Protein AF-A0A226EBG4-F1 (afdb_monomer)

Organism: Folsomia candida (NCBI:txid158441)

Radius of gyration: 35.12 Å; Cα contacts (8 Å, |Δi|>4): 303; chains: 1; bounding box: 75×50×114 Å

Secondary structure (DSSP, 8-state):
--EEEE--EESB-BSS-TTS-S-THHHHTTS-HHHHHHHHHHHHHHHHHHHHHHHTTT--S-HHHHHHHHHTT--------HHHHHHHHHHHHHHHHHHHHHHHHHHHHHHHHHHSPPPPPB--SHHHHHHTT-EEEEEPPEEEETTTTEEEE--S--S--SHHHHHHHHHHTS---HHHHHHHHHHHHTEEEE-GGG---HHHHHTT-SSEEE--BTTHHHHHHHHHHHH-TTSB-EE-SS-EEEEE------S---THHHHHHHHHHHTTHHHHHHHHHHHHHHHHHHHHHHHHHTTS---------IIIIIHHHHHHHHHHHHHHHHHHHHHHHHHHHHHHHHTTS----

Sequence (353 aa):
MAAESHRFLTCDGLLNQAGSGPSFYLLISTFQFGSWFALVIMILLTAAVLKIIFNLTRLYRNPILILIAFLVEQGIEVTPQKRKMYASIFLLAPWLLMSIVISNAYKGQNVTDLISPPKPITVSQFEEILAQNYTLYVAMQKYYDDRSRKFVEWAGTSRVLSRLHISIEDYKSENLSKDELKFLEKLESRIFVIRDRHNLTLINAISSCNKSAIVPFGNAIDEYESQLKFLRPNSHVVKSREEFYKKERGWLVGYAIDPQLETRFSALFQAGMINLWRKYIQFLRMIKFNSVNRASVNGRDDEKVKPLQIGGNFSVVFYLLSILIVFCTAVFCFERILGRFGRKNEVILFPME

Foldseek 3Di:
DDWKFKWKKALLFFPDDPPDDDDPCLLVVLDDPVVVVVVVVVLVVLQVVVCVLCVVPPDPDRSSVVLVCLLVVHDDDDDDDPVSVVVVCVSVVVSSVVSVVVSVSSVVSSCCCQQPNPDGDGHADPVSLLVVLAQEEFEFDWDQDPVVRDTDGDPDPDPCGGPVSVLLVVVVVPPDDPVVVVSSVSVSVRYDYDDVVVVDDLLRQNLVSDSYMYTDMGPVVVLSLVLSCQSCVPTRIDMHPDGHRIDDDDDDDDDDDPPCPVVVVVVCVVVCVVVVVVVVVSVVVVVVSCVVCVVVRVPDDDDDSPPDDCPPDVVVVVVVVVVVVVVVVVVVVVVVVVVVVVVVVVVVPDDDD

Solvent-accessible surface area (backbone atoms only — not comparable to full-atom values): 20937 Å² total; per-residue (Å²): 129,72,71,33,26,35,34,41,40,25,40,46,29,56,78,67,76,94,78,66,73,83,51,74,60,60,81,58,60,74,49,56,70,68,55,56,53,51,50,53,51,50,48,53,52,52,26,51,51,50,44,60,69,38,67,82,52,90,64,94,68,64,52,57,59,56,56,51,29,40,47,70,74,44,89,75,94,75,88,74,60,78,86,57,42,62,69,49,45,73,54,50,52,59,48,46,54,50,21,53,52,51,44,51,50,53,52,52,46,42,49,41,55,71,77,58,54,76,80,75,62,59,51,37,46,70,66,55,39,63,72,73,61,39,38,35,38,30,62,48,51,60,46,78,37,81,89,79,72,41,73,41,70,71,90,66,92,59,89,67,49,26,66,65,45,50,51,50,54,58,54,67,73,44,100,69,55,74,66,57,52,54,49,50,55,56,53,58,76,31,56,43,72,45,44,80,92,68,81,59,50,76,68,64,70,33,67,75,38,67,56,25,28,36,51,39,64,38,78,54,45,62,54,51,53,53,52,47,43,70,78,35,70,91,46,58,70,33,62,38,76,50,68,47,75,73,43,75,72,80,84,89,83,80,81,85,79,64,80,59,54,62,57,53,52,49,48,42,54,74,70,41,50,61,59,52,52,52,52,50,53,52,50,54,51,49,51,55,52,46,69,72,45,45,79,80,51,77,83,60,83,80,83,62,82,78,70,89,52,65,81,57,66,56,46,52,56,56,50,51,53,50,52,50,50,52,49,52,53,50,52,52,51,50,51,53,53,52,53,54,56,57,57,60,64,64,71,72,78,74,76,94,130

Nearest PDB structures (foldseek):
  7qhh-assembly1_D  TM=5.390E-01  e=2.161E-08  Rattus norvegicus
  7ocd-assembly1_B  TM=5.704E-01  e=1.309E-07  Rattus norvegicus
  8ssa-assembly1_B  TM=5.541E-01  e=3.816E-07  Rattus norvegicus
  8ss3-assembly1_C  TM=4.154E-01  e=2.880E-07  Rattus norvegicus
  7ryy-assembly1_A  TM=3.891E-01  e=1.170E-07  Rattus norvegicus

pLDDT: mean 78.35, std 13.95, range [34.72, 93.81]

Mean predicted aligned error: 14.52 Å

Structure (mmCIF, N/CA/C/O backbone):
data_AF-A0A226EBG4-F1
#
_entry.id   AF-A0A226EBG4-F1
#
loop_
_atom_site.group_PDB
_atom_site.id
_atom_site.type_symbol
_atom_site.label_atom_id
_atom_site.label_alt_id
_atom_site.label_comp_id
_atom_site.label_asym_id
_atom_site.label_entity_id
_atom_site.label_seq_id
_atom_site.pdbx_PDB_ins_code
_atom_site.Cartn_x
_atom_site.Cartn_y
_atom_site.Cartn_z
_atom_site.occupancy
_atom_site.B_iso_or_equiv
_atom_site.auth_seq_id
_atom_site.auth_comp_id
_atom_site.auth_asym_id
_atom_site.auth_atom_id
_atom_site.pdbx_PDB_model_num
ATOM 1 N N . MET A 1 1 ? 14.312 18.510 -17.783 1.00 51.28 1 MET A N 1
ATOM 2 C CA . MET A 1 1 ? 14.154 17.068 -18.090 1.00 51.28 1 MET A CA 1
ATOM 3 C C . MET A 1 1 ? 13.327 16.428 -16.981 1.00 51.28 1 MET A C 1
ATOM 5 O O . MET A 1 1 ? 13.316 16.963 -15.882 1.00 51.28 1 MET A O 1
ATOM 9 N N . ALA A 1 2 ? 12.561 15.369 -17.256 1.00 60.12 2 ALA A N 1
ATOM 10 C CA . ALA A 1 2 ? 11.798 14.682 -16.210 1.00 60.12 2 ALA A CA 1
ATOM 11 C C . ALA A 1 2 ? 12.642 13.520 -15.681 1.00 60.12 2 ALA A C 1
ATOM 13 O O . ALA A 1 2 ? 12.968 12.611 -16.444 1.00 60.12 2 ALA A O 1
ATOM 14 N N . ALA A 1 3 ? 13.010 13.574 -14.406 1.00 70.56 3 ALA A N 1
ATOM 15 C CA . ALA A 1 3 ? 13.662 12.460 -13.740 1.00 70.56 3 ALA A CA 1
ATOM 16 C C . ALA A 1 3 ? 12.663 11.306 -13.579 1.00 70.56 3 ALA A C 1
ATOM 18 O O . ALA A 1 3 ? 11.519 11.524 -13.177 1.00 70.56 3 ALA A O 1
ATOM 19 N N . GLU A 1 4 ? 13.088 10.094 -13.923 1.00 83.06 4 GLU A N 1
ATOM 20 C CA . GLU A 1 4 ? 12.286 8.883 -13.770 1.00 83.06 4 GLU A CA 1
ATOM 21 C C . GLU A 1 4 ? 12.924 7.974 -12.723 1.00 83.06 4 GLU A C 1
ATOM 23 O O . GLU A 1 4 ? 14.145 7.916 -12.587 1.00 83.06 4 GLU A O 1
ATOM 28 N N . SER A 1 5 ? 12.084 7.268 -11.981 1.00 89.56 5 SER A N 1
ATOM 29 C CA . SER A 1 5 ? 12.483 6.366 -10.905 1.00 89.56 5 SER A CA 1
ATOM 30 C C . SER A 1 5 ? 11.649 5.091 -10.952 1.00 89.56 5 SER A C 1
ATOM 32 O O . SER A 1 5 ? 10.607 5.021 -11.617 1.00 89.56 5 SER A O 1
ATOM 34 N N . HIS A 1 6 ? 12.121 4.061 -10.259 1.00 91.25 6 HIS A N 1
ATOM 35 C CA . HIS A 1 6 ? 11.325 2.881 -9.958 1.00 91.25 6 HIS A CA 1
ATOM 36 C C . HIS A 1 6 ? 10.444 3.161 -8.751 1.00 91.25 6 HIS A C 1
ATOM 38 O O . HIS A 1 6 ? 10.886 3.653 -7.715 1.00 91.25 6 HIS A O 1
ATOM 44 N N . ARG A 1 7 ? 9.173 2.818 -8.885 1.00 93.25 7 ARG A N 1
ATOM 45 C CA . ARG A 1 7 ? 8.191 2.885 -7.806 1.00 93.25 7 ARG A CA 1
ATOM 46 C C . ARG A 1 7 ? 7.411 1.587 -7.826 1.00 93.25 7 ARG A C 1
ATOM 48 O O . ARG A 1 7 ? 7.277 0.982 -8.889 1.00 93.25 7 ARG A O 1
ATOM 55 N N . PHE A 1 8 ? 6.899 1.154 -6.682 1.00 92.94 8 PHE A N 1
ATOM 56 C CA . PHE A 1 8 ? 6.070 -0.046 -6.640 1.00 92.94 8 PHE A CA 1
ATOM 57 C C . PHE A 1 8 ? 4.582 0.293 -6.560 1.00 92.94 8 PHE A C 1
ATOM 59 O O . PHE A 1 8 ? 4.181 1.330 -6.026 1.00 92.94 8 PHE A O 1
ATOM 66 N N . LEU A 1 9 ? 3.761 -0.624 -7.064 1.00 93.00 9 LEU A N 1
ATOM 67 C CA . LEU A 1 9 ? 2.308 -0.603 -6.944 1.00 93.00 9 LEU A CA 1
ATOM 68 C C . LEU A 1 9 ? 1.822 -1.965 -6.443 1.00 93.00 9 LEU A C 1
ATOM 70 O O . LEU A 1 9 ? 2.193 -2.999 -6.998 1.00 93.00 9 LEU A O 1
ATOM 74 N N . THR A 1 10 ? 0.967 -1.971 -5.426 1.00 91.31 10 THR A N 1
ATOM 75 C CA . THR A 1 10 ? 0.330 -3.181 -4.888 1.00 91.31 10 THR A CA 1
ATOM 76 C C . THR A 1 10 ? -1.147 -2.925 -4.586 1.00 91.31 10 THR A C 1
ATOM 78 O O . THR A 1 10 ? -1.548 -1.779 -4.409 1.00 91.31 10 THR A O 1
ATOM 81 N N . CYS A 1 11 ? -1.967 -3.974 -4.538 1.00 86.19 11 CYS A N 1
ATOM 82 C CA . CYS A 1 11 ? -3.373 -3.904 -4.108 1.00 86.19 11 CYS A CA 1
ATOM 83 C C . CYS A 1 11 ? -3.648 -4.617 -2.776 1.00 86.19 11 CYS A C 1
ATOM 85 O O . CYS A 1 11 ? -4.790 -4.656 -2.327 1.00 86.19 11 CYS A O 1
ATOM 87 N N . ASP A 1 12 ? -2.600 -5.158 -2.152 1.00 80.00 12 ASP A N 1
ATOM 88 C CA . ASP A 1 12 ? -2.628 -5.833 -0.849 1.00 80.00 12 ASP A CA 1
ATOM 89 C C . ASP A 1 12 ? -1.771 -5.065 0.164 1.00 80.00 12 ASP A C 1
ATOM 91 O O . ASP A 1 12 ? -1.184 -5.631 1.072 1.00 80.00 12 ASP A O 1
ATOM 95 N N . GLY A 1 13 ? -1.589 -3.760 -0.038 1.00 67.81 13 GLY A N 1
ATOM 96 C CA . GLY A 1 13 ? -0.638 -2.958 0.728 1.00 67.81 13 GLY A CA 1
ATOM 97 C C . GLY A 1 13 ? -1.073 -2.677 2.163 1.00 67.81 13 GLY A C 1
ATOM 98 O O . GLY A 1 13 ? -0.663 -1.655 2.683 1.00 67.81 13 GLY A O 1
ATOM 99 N N . LEU A 1 14 ? -1.934 -3.478 2.791 1.00 72.50 14 LEU A N 1
ATOM 100 C CA . LEU A 1 14 ? -2.413 -3.228 4.150 1.00 72.50 14 LEU A CA 1
ATOM 101 C C . LEU A 1 14 ? -1.539 -3.967 5.162 1.00 72.50 14 LEU A C 1
ATOM 103 O O . LEU A 1 14 ? -1.453 -5.190 5.143 1.00 72.50 14 LEU A O 1
ATOM 107 N N . LEU A 1 15 ? -0.922 -3.224 6.085 1.00 57.72 15 LEU A N 1
ATOM 108 C CA . LEU A 1 15 ? -0.006 -3.794 7.081 1.00 57.72 15 LEU A CA 1
ATOM 109 C C . LEU A 1 15 ? -0.717 -4.671 8.125 1.00 57.72 15 LEU A C 1
ATOM 111 O O . LEU A 1 15 ? -0.091 -5.567 8.685 1.00 57.72 15 LEU A O 1
ATOM 115 N N . ASN A 1 16 ? -2.023 -4.468 8.325 1.00 49.91 16 ASN A N 1
ATOM 116 C CA . ASN A 1 16 ? -2.844 -5.194 9.289 1.00 49.91 16 ASN A CA 1
ATOM 117 C C . ASN A 1 16 ? -4.138 -5.673 8.611 1.00 49.91 16 ASN A C 1
ATOM 119 O O . ASN A 1 16 ? -5.007 -4.862 8.309 1.00 49.91 16 ASN A O 1
ATOM 123 N N . GLN A 1 17 ? -4.227 -6.983 8.349 1.00 47.72 17 GLN A N 1
ATOM 124 C CA . GLN A 1 17 ? -5.451 -7.778 8.156 1.00 47.72 17 GLN A CA 1
ATOM 125 C C . GLN A 1 17 ? -6.755 -6.982 7.917 1.00 47.72 17 GLN A C 1
ATOM 127 O O . GLN A 1 17 ? -7.527 -6.739 8.840 1.00 47.72 17 GLN A O 1
ATOM 132 N N . ALA A 1 18 ? -7.105 -6.726 6.655 1.00 41.31 18 ALA A N 1
ATOM 133 C CA . ALA A 1 18 ? -8.502 -6.490 6.262 1.00 41.31 18 ALA A CA 1
ATOM 134 C C . ALA A 1 18 ? -9.271 -7.824 6.144 1.00 41.31 18 ALA A C 1
ATOM 136 O O . ALA A 1 18 ? -9.965 -8.083 5.165 1.00 41.31 18 ALA A O 1
ATOM 137 N N . GLY A 1 19 ? -9.080 -8.710 7.128 1.00 40.44 19 GLY A N 1
ATOM 138 C CA . GLY A 1 19 ? -9.710 -10.029 7.204 1.00 40.44 19 GLY A CA 1
ATOM 139 C C . GLY A 1 19 ? -10.930 -10.086 8.120 1.00 40.44 19 GLY A C 1
ATOM 140 O O . GLY A 1 19 ? -11.638 -11.086 8.115 1.00 40.44 19 GLY A O 1
ATOM 141 N N . SER A 1 20 ? -11.220 -9.041 8.889 1.00 39.59 20 SER A N 1
ATOM 142 C CA . SER A 1 20 ? -12.436 -8.994 9.692 1.00 39.59 20 SER A CA 1
ATOM 143 C C . SER A 1 20 ? -13.264 -7.807 9.255 1.00 39.59 20 SER A C 1
ATOM 145 O O . SER A 1 20 ? -12.868 -6.654 9.435 1.00 39.59 20 SER A O 1
ATOM 147 N N . GLY A 1 21 ? -14.440 -8.109 8.708 1.00 52.16 21 GLY A N 1
ATOM 148 C CA . GLY A 1 21 ? -15.527 -7.149 8.663 1.00 52.16 21 GLY A CA 1
ATOM 149 C C . GLY A 1 21 ? -15.741 -6.504 10.039 1.00 52.16 21 GLY A C 1
ATOM 150 O O . GLY A 1 21 ? -15.223 -6.993 11.047 1.00 52.16 21 GLY A O 1
ATOM 151 N N . PRO A 1 22 ? -16.480 -5.394 10.085 1.00 52.81 22 PRO A N 1
ATOM 152 C CA . PRO A 1 22 ? -16.667 -4.597 11.290 1.00 52.81 22 PRO A CA 1
ATOM 153 C C . PRO A 1 22 ? -17.060 -5.468 12.490 1.00 52.81 22 PRO A C 1
ATOM 155 O O . PRO A 1 22 ? -18.162 -6.004 12.594 1.00 52.81 22 PRO A O 1
ATOM 158 N N . SER A 1 23 ? -16.088 -5.656 13.374 1.00 57.16 23 SER A N 1
ATOM 159 C CA . SER A 1 23 ? -16.193 -6.503 14.551 1.00 57.16 23 SER A CA 1
ATOM 160 C C . SER A 1 23 ? -16.671 -5.682 15.740 1.00 57.16 23 SER A C 1
ATOM 162 O O . SER A 1 23 ? -16.312 -4.512 15.864 1.00 57.16 23 SER A O 1
ATOM 164 N N . PHE A 1 24 ? -17.391 -6.332 16.656 1.00 60.66 24 PHE A N 1
ATOM 165 C CA . PHE A 1 24 ? -17.796 -5.823 17.973 1.00 60.66 24 PHE A CA 1
ATOM 166 C C . PHE A 1 24 ? -16.745 -4.958 18.685 1.00 60.66 24 PHE A C 1
ATOM 168 O O . PHE A 1 24 ? -17.093 -4.002 19.375 1.00 60.66 24 PHE A O 1
ATOM 175 N N . TYR A 1 25 ? -15.468 -5.286 18.476 1.00 65.44 25 TYR A N 1
ATOM 176 C CA . TYR A 1 25 ? -14.320 -4.537 18.960 1.00 65.44 25 TYR A CA 1
ATOM 177 C C . TYR A 1 25 ? -14.476 -3.023 18.776 1.00 65.44 25 TYR A C 1
ATOM 179 O O . TYR A 1 25 ? -14.242 -2.302 19.733 1.00 65.44 25 TYR A O 1
ATOM 187 N N . LEU A 1 26 ? -14.975 -2.554 17.626 1.00 66.00 26 LEU A N 1
ATOM 188 C CA . LEU A 1 26 ? -15.119 -1.124 17.323 1.00 66.00 26 LEU A CA 1
ATOM 189 C C . LEU A 1 26 ? -16.042 -0.369 18.298 1.00 66.00 26 LEU A C 1
ATOM 191 O O . LEU A 1 26 ? -15.764 0.780 18.614 1.00 66.00 26 LEU A O 1
ATOM 195 N N . LEU A 1 27 ? -17.098 -1.011 18.819 1.00 71.38 27 LEU A N 1
ATOM 196 C CA . LEU A 1 27 ? -18.061 -0.369 19.733 1.00 71.38 27 LEU A CA 1
ATOM 197 C C . LEU A 1 27 ? -17.540 -0.231 21.172 1.00 71.38 27 LEU A C 1
ATOM 199 O O . LEU A 1 27 ? -18.023 0.611 21.932 1.00 71.38 27 LEU A O 1
ATOM 203 N N . ILE A 1 28 ? -16.592 -1.084 21.567 1.00 72.62 28 ILE A N 1
ATOM 204 C CA . ILE A 1 28 ? -15.977 -1.071 22.904 1.00 72.62 28 ILE A CA 1
ATOM 205 C C . ILE A 1 28 ? -14.611 -0.380 22.881 1.00 72.62 28 ILE A C 1
ATOM 207 O O . ILE A 1 28 ? -14.221 0.232 23.878 1.00 72.62 28 ILE A O 1
ATOM 211 N N . SER A 1 29 ? -13.905 -0.424 21.748 1.00 70.12 29 SER A N 1
ATOM 212 C CA . SER A 1 29 ? -12.560 0.130 21.582 1.00 70.12 29 SER A CA 1
ATOM 213 C C . SER A 1 29 ? -12.511 1.653 21.568 1.00 70.12 29 SER A C 1
ATOM 215 O O . SER A 1 29 ? -11.415 2.204 21.599 1.00 70.12 29 SER A O 1
ATOM 217 N N . THR A 1 30 ? -13.654 2.347 21.535 1.00 75.50 30 THR A N 1
ATOM 218 C CA . THR A 1 30 ? -13.686 3.818 21.606 1.00 75.50 30 THR A CA 1
ATOM 219 C C . THR A 1 30 ? -13.025 4.359 22.867 1.00 75.50 30 THR A C 1
ATOM 221 O O . THR A 1 30 ? -12.452 5.444 22.841 1.00 75.50 30 THR A O 1
ATOM 224 N N . PHE A 1 31 ? -13.072 3.603 23.966 1.00 81.31 31 PHE A N 1
ATOM 225 C CA . PHE A 1 31 ? -12.318 3.912 25.173 1.00 81.31 31 PHE A CA 1
ATOM 226 C C . PHE A 1 31 ? -11.347 2.783 25.499 1.00 81.31 31 PHE A C 1
ATOM 228 O O . PHE A 1 31 ? -11.673 1.601 25.394 1.00 81.31 31 PHE A O 1
ATOM 235 N N . GLN A 1 32 ? -10.149 3.157 25.946 1.00 83.56 32 GLN A N 1
ATOM 236 C CA . GLN A 1 32 ? -9.182 2.197 26.463 1.00 83.56 32 GLN A CA 1
ATOM 237 C C . GLN A 1 32 ? -9.752 1.498 27.703 1.00 83.56 32 GLN A C 1
ATOM 239 O O . GLN A 1 32 ? -10.500 2.095 28.481 1.00 83.56 32 GLN A O 1
ATOM 244 N N . PHE A 1 33 ? -9.343 0.249 27.942 1.00 83.69 33 PHE A N 1
ATOM 245 C CA . PHE A 1 33 ? -9.774 -0.513 29.121 1.00 83.69 33 PHE A CA 1
ATOM 246 C C . PHE A 1 33 ? -9.556 0.252 30.435 1.00 83.69 33 PHE A C 1
ATOM 248 O O . PHE A 1 33 ? -10.418 0.217 31.310 1.00 83.69 33 PHE A O 1
ATOM 255 N N . GLY A 1 34 ? -8.464 1.016 30.549 1.00 88.00 34 GLY A N 1
ATOM 256 C CA . GLY A 1 34 ? -8.197 1.857 31.719 1.00 88.00 34 GLY A CA 1
ATOM 257 C C . GLY A 1 34 ? -9.293 2.891 31.999 1.00 88.00 34 GLY A C 1
ATOM 258 O O . GLY A 1 34 ? -9.665 3.091 33.153 1.00 88.00 34 GLY A O 1
ATOM 259 N N . SER A 1 35 ? -9.871 3.497 30.959 1.00 87.81 35 SER A N 1
ATOM 260 C CA . SER A 1 35 ? -10.953 4.478 31.093 1.00 87.81 35 SER A CA 1
ATOM 261 C C . SER A 1 35 ? -12.252 3.837 31.590 1.00 87.81 35 SER A C 1
ATOM 263 O O . SER A 1 35 ? -12.937 4.424 32.425 1.00 87.81 35 SER A O 1
ATOM 265 N N . TRP A 1 36 ? -12.565 2.615 31.144 1.00 88.12 36 TRP A N 1
ATOM 266 C CA . TRP A 1 36 ? -13.719 1.854 31.639 1.00 88.12 36 TRP A CA 1
ATOM 267 C C . TRP A 1 36 ? -13.584 1.523 33.129 1.00 88.12 36 TRP A C 1
ATOM 269 O O . TRP A 1 36 ? -14.518 1.752 33.899 1.00 88.12 36 TRP A O 1
ATOM 279 N N . PHE A 1 37 ? -12.409 1.052 33.559 1.00 89.56 37 PHE A N 1
ATOM 280 C CA . PHE A 1 37 ? -12.139 0.795 34.976 1.00 89.56 37 PHE A CA 1
ATOM 281 C C . PHE A 1 37 ? -12.204 2.073 35.816 1.00 89.56 37 PHE A C 1
ATOM 283 O O . PHE A 1 37 ? -12.838 2.076 36.871 1.00 89.56 37 PHE A O 1
ATOM 290 N N . ALA A 1 38 ? -11.612 3.170 35.338 1.00 90.06 38 ALA A N 1
ATOM 291 C CA . ALA A 1 38 ? -11.683 4.461 36.015 1.00 90.06 38 ALA A CA 1
ATOM 292 C C . ALA A 1 38 ? -13.136 4.938 36.179 1.00 90.06 38 ALA A C 1
ATOM 294 O O . ALA A 1 38 ? -13.509 5.406 37.253 1.00 90.06 38 ALA A O 1
ATOM 295 N N . LEU A 1 39 ? -13.977 4.756 35.156 1.00 90.12 39 LEU A N 1
ATOM 296 C CA . LEU A 1 39 ? -15.397 5.102 35.203 1.00 90.12 39 LEU A CA 1
ATOM 297 C C . LEU A 1 39 ? -16.146 4.276 36.258 1.00 90.12 39 LEU A C 1
ATOM 299 O O . LEU A 1 39 ? -16.883 4.844 37.062 1.00 90.12 39 LEU A O 1
ATOM 303 N N . VAL A 1 40 ? -15.915 2.960 36.321 1.00 90.44 40 VAL A N 1
ATOM 304 C CA . VAL A 1 40 ? -16.509 2.090 37.355 1.00 90.44 40 VAL A CA 1
ATOM 305 C C . VAL A 1 40 ? -16.074 2.521 38.758 1.00 90.44 40 VAL A C 1
ATOM 307 O O . VAL A 1 40 ? -16.914 2.649 39.648 1.00 90.44 40 VAL A O 1
ATOM 310 N N . ILE A 1 41 ? -14.784 2.803 38.959 1.00 90.94 41 ILE A N 1
ATOM 311 C CA . ILE A 1 41 ? -14.255 3.275 40.248 1.00 90.94 41 ILE A CA 1
ATOM 312 C C . ILE A 1 41 ? -14.908 4.605 40.645 1.00 90.94 41 ILE A C 1
ATOM 314 O O . ILE A 1 41 ? -15.347 4.760 41.785 1.00 90.94 41 ILE A O 1
ATOM 318 N N . MET A 1 42 ? -15.035 5.544 39.705 1.00 90.19 42 MET A N 1
ATOM 319 C CA . MET A 1 42 ? -15.671 6.841 39.941 1.00 90.19 42 MET A CA 1
ATOM 320 C C . MET A 1 42 ? -17.163 6.711 40.274 1.00 90.19 42 MET A C 1
ATOM 322 O O . MET A 1 42 ? -17.640 7.412 41.169 1.00 90.19 42 MET A O 1
ATOM 326 N N . ILE A 1 43 ? -17.893 5.787 39.634 1.00 90.00 43 ILE A N 1
ATOM 327 C CA . ILE A 1 43 ? -19.284 5.465 40.000 1.00 90.00 43 ILE A CA 1
ATOM 328 C C . ILE A 1 43 ? -19.346 4.944 41.436 1.00 90.00 43 ILE A C 1
ATOM 330 O O . ILE A 1 43 ? -20.172 5.402 42.221 1.00 90.00 43 ILE A O 1
ATOM 334 N N . LEU A 1 44 ? -18.482 3.996 41.805 1.00 89.75 44 LEU A N 1
ATOM 335 C CA . LEU A 1 44 ? -18.498 3.405 43.145 1.00 89.75 44 LEU A CA 1
ATOM 336 C C . LEU A 1 44 ? -18.158 4.436 44.227 1.00 89.75 44 LEU A C 1
ATOM 338 O O . LEU A 1 44 ? -18.821 4.480 45.264 1.00 89.75 44 LEU A O 1
ATOM 342 N N . LEU A 1 45 ? -17.173 5.299 43.972 1.00 89.19 45 LEU A N 1
ATOM 343 C CA . LEU A 1 45 ? -16.751 6.343 44.902 1.00 89.19 45 LEU A CA 1
ATOM 344 C C . LEU A 1 45 ? -17.847 7.396 45.095 1.00 89.19 45 LEU A C 1
ATOM 346 O O . LEU A 1 45 ? -18.211 7.714 46.227 1.00 89.19 45 LEU A O 1
ATOM 350 N N . THR A 1 46 ? -18.441 7.890 44.008 1.00 86.50 46 THR A N 1
ATOM 351 C CA . THR A 1 46 ? -19.550 8.855 44.087 1.00 86.50 46 THR A CA 1
ATOM 352 C C . THR A 1 46 ? -20.805 8.237 44.703 1.00 86.50 46 THR A C 1
ATOM 354 O O . THR A 1 46 ? -21.459 8.880 45.525 1.00 86.50 46 THR A O 1
ATOM 357 N N . ALA A 1 47 ? -21.105 6.966 44.418 1.00 87.00 47 ALA A N 1
ATOM 358 C CA . ALA A 1 47 ? -22.195 6.236 45.058 1.00 87.00 47 ALA A CA 1
ATOM 359 C C . ALA A 1 47 ? -21.976 6.075 46.569 1.00 87.00 47 ALA A C 1
ATOM 361 O O . ALA A 1 47 ? -22.928 6.229 47.334 1.00 87.00 47 ALA A O 1
ATOM 362 N N . ALA A 1 48 ? -20.745 5.801 47.012 1.00 85.88 48 ALA A N 1
ATOM 363 C CA . ALA A 1 48 ? -20.402 5.719 48.429 1.00 85.88 48 ALA A CA 1
ATOM 364 C C . ALA A 1 48 ? -20.596 7.071 49.133 1.00 85.88 48 ALA A C 1
ATOM 366 O O . ALA A 1 48 ? -21.228 7.127 50.187 1.00 85.88 48 ALA A O 1
ATOM 367 N N . VAL A 1 49 ? -20.141 8.169 48.519 1.00 85.31 49 VAL A N 1
ATOM 368 C CA . VAL A 1 49 ? -20.315 9.534 49.047 1.00 85.31 49 VAL A CA 1
ATOM 369 C C . VAL A 1 49 ? -21.798 9.909 49.127 1.00 85.31 49 VAL A C 1
ATOM 371 O O . VAL A 1 49 ? -22.263 10.379 50.166 1.00 85.31 49 VAL A O 1
ATOM 374 N N . LEU A 1 50 ? -22.577 9.638 48.074 1.00 81.31 50 LEU A N 1
ATOM 375 C CA . LEU A 1 50 ? -24.026 9.860 48.079 1.00 81.31 50 LEU A CA 1
ATOM 376 C C . LEU A 1 50 ? -24.711 9.001 49.143 1.00 81.31 50 LEU A C 1
ATOM 378 O O . LEU A 1 50 ? -25.568 9.501 49.871 1.00 81.31 50 LEU A O 1
ATOM 382 N N . LYS A 1 51 ? -24.302 7.736 49.293 1.00 81.69 51 LYS A N 1
ATOM 383 C CA . LYS A 1 51 ? -24.802 6.867 50.359 1.00 81.69 51 LYS A CA 1
ATOM 384 C C . LYS A 1 51 ? -24.490 7.466 51.725 1.00 81.69 51 LYS A C 1
ATOM 386 O O . LYS A 1 51 ? -25.388 7.497 52.541 1.00 81.69 51 LYS A O 1
ATOM 391 N N . ILE A 1 52 ? -23.306 8.018 51.982 1.00 80.31 52 ILE A N 1
ATOM 392 C CA . ILE A 1 52 ? -22.988 8.674 53.265 1.00 80.31 52 ILE A CA 1
ATOM 393 C C . ILE A 1 52 ? -23.895 9.894 53.509 1.00 80.31 52 ILE A C 1
ATOM 395 O O . ILE A 1 52 ? -24.501 10.007 54.574 1.00 80.31 52 ILE A O 1
ATOM 399 N N . ILE A 1 53 ? -24.067 10.766 52.511 1.00 75.75 53 ILE A N 1
ATOM 400 C CA . ILE A 1 53 ? -24.904 11.978 52.609 1.00 75.75 53 ILE A CA 1
ATOM 401 C C . ILE A 1 53 ? -26.382 11.627 52.874 1.00 75.75 53 ILE A C 1
ATOM 403 O O . ILE A 1 53 ? -27.052 12.263 53.705 1.00 75.75 53 ILE A O 1
ATOM 407 N N . PHE A 1 54 ? -26.889 10.595 52.190 1.00 72.19 54 PHE A N 1
ATOM 408 C CA . PHE A 1 54 ? -28.291 10.179 52.239 1.00 72.19 54 PHE A CA 1
ATOM 409 C C . PHE A 1 54 ? -28.608 9.092 53.272 1.00 72.19 54 PHE A C 1
ATOM 411 O O . PHE A 1 54 ? -29.765 8.994 53.666 1.00 72.19 54 PHE A O 1
ATOM 418 N N . ASN A 1 55 ? -27.639 8.332 53.791 1.00 65.31 55 ASN A N 1
ATOM 419 C CA . ASN A 1 55 ? -27.851 7.360 54.879 1.00 65.31 55 ASN A CA 1
ATOM 420 C C . ASN A 1 55 ? -28.294 8.068 56.172 1.00 65.31 55 ASN A C 1
ATOM 422 O O . ASN A 1 55 ? -29.070 7.533 56.953 1.00 65.31 55 ASN A O 1
ATOM 426 N N . LEU A 1 56 ? -27.922 9.341 56.333 1.00 53.62 56 LEU A N 1
ATOM 427 C CA . LEU A 1 56 ? -28.470 10.228 57.365 1.00 53.62 56 LEU A CA 1
ATOM 428 C C . LEU A 1 56 ? -29.943 10.639 57.130 1.00 53.62 56 LEU A C 1
ATOM 430 O O . LEU A 1 56 ? -30.496 11.393 57.919 1.00 53.62 56 LEU A O 1
ATOM 434 N N . THR A 1 57 ? -30.571 10.251 56.021 1.00 54.12 57 THR A N 1
ATOM 435 C CA . THR A 1 57 ? -31.950 10.601 55.627 1.00 54.12 57 THR A CA 1
ATOM 436 C C . THR A 1 57 ? -32.535 9.466 54.794 1.00 54.12 57 THR A C 1
ATOM 438 O O . THR A 1 57 ? -32.623 9.616 53.586 1.00 54.12 57 THR A O 1
ATOM 441 N N . ARG A 1 58 ? -32.858 8.334 55.432 1.00 55.34 58 ARG A N 1
ATOM 442 C CA . ARG A 1 58 ? -33.818 7.265 55.051 1.00 55.34 58 ARG A CA 1
ATOM 443 C C . ARG A 1 58 ? -34.364 7.229 53.596 1.00 55.34 58 ARG A C 1
ATOM 445 O O . ARG A 1 58 ? -35.559 7.043 53.385 1.00 55.34 58 ARG A O 1
ATOM 452 N N . LEU A 1 59 ? -33.517 7.388 52.583 1.00 55.81 59 LEU A N 1
ATOM 453 C CA . LEU A 1 59 ? -33.896 7.428 51.171 1.00 55.81 59 LEU A CA 1
ATOM 454 C C . LEU A 1 59 ? -33.697 6.034 50.585 1.00 55.81 59 LEU A C 1
ATOM 456 O O . LEU A 1 59 ? -32.609 5.470 50.635 1.00 55.81 59 LEU A O 1
ATOM 460 N N . TYR A 1 60 ? -34.779 5.484 50.041 1.00 54.69 60 TYR A N 1
ATOM 461 C CA . TYR A 1 60 ? -34.910 4.077 49.654 1.00 54.69 60 TYR A CA 1
ATOM 462 C C . TYR A 1 60 ? -34.316 3.733 48.273 1.00 54.69 60 TYR A C 1
ATOM 464 O O . TYR A 1 60 ? -34.495 2.617 47.792 1.00 54.69 60 TYR A O 1
ATOM 472 N N . ARG A 1 61 ? -33.643 4.675 47.593 1.00 65.31 61 ARG A N 1
ATOM 473 C CA . ARG A 1 61 ? -33.143 4.468 46.221 1.00 65.31 61 ARG A CA 1
ATOM 474 C C . ARG A 1 61 ? -31.642 4.210 46.175 1.00 65.31 61 ARG A C 1
ATOM 476 O O . ARG A 1 61 ? -30.863 4.874 46.851 1.00 65.31 61 ARG A O 1
ATOM 483 N N . ASN A 1 62 ? -31.249 3.256 45.329 1.00 77.31 62 ASN A N 1
ATOM 484 C CA . ASN A 1 62 ? -29.858 2.871 45.131 1.00 77.31 62 ASN A CA 1
ATOM 485 C C . ASN A 1 62 ? -29.103 3.981 44.362 1.00 77.31 62 ASN A C 1
ATOM 487 O O . ASN A 1 62 ? -29.445 4.243 43.206 1.00 77.31 62 ASN A O 1
ATOM 491 N N . PRO A 1 63 ? -28.088 4.634 44.962 1.00 79.94 63 PRO A N 1
ATOM 492 C CA . PRO A 1 63 ? -27.375 5.751 44.338 1.00 79.94 63 PRO A CA 1
ATOM 493 C C . PRO A 1 63 ? -26.634 5.348 43.057 1.00 79.94 63 PRO A C 1
ATOM 495 O O . PRO A 1 63 ? -26.462 6.178 42.171 1.00 79.94 63 PRO A O 1
ATOM 498 N N . ILE A 1 64 ? -26.264 4.070 42.916 1.00 84.38 64 ILE A N 1
ATOM 499 C CA . ILE A 1 64 ? -25.596 3.549 41.715 1.00 84.38 64 ILE A CA 1
ATOM 500 C C . ILE A 1 64 ? -26.511 3.672 40.488 1.00 84.38 64 ILE A C 1
ATOM 502 O O . ILE A 1 64 ? -26.061 4.093 39.427 1.00 84.38 64 ILE A O 1
ATOM 506 N N . LEU A 1 65 ? -27.808 3.374 40.634 1.00 82.62 65 LEU A N 1
ATOM 507 C CA . LEU A 1 65 ? -28.772 3.471 39.531 1.00 82.62 65 LEU A CA 1
ATOM 508 C C . LEU A 1 65 ? -28.960 4.915 39.055 1.00 82.62 65 LEU A C 1
ATOM 510 O O . LEU A 1 65 ? -29.122 5.141 37.862 1.00 82.62 65 LEU A O 1
ATOM 514 N N . ILE A 1 66 ? -28.899 5.886 39.971 1.00 82.94 66 ILE A N 1
ATOM 515 C CA . ILE A 1 66 ? -29.005 7.314 39.637 1.00 82.94 66 ILE A CA 1
ATOM 516 C C . ILE A 1 66 ? -27.808 7.750 38.785 1.00 82.94 66 ILE A C 1
ATOM 518 O O . ILE A 1 66 ? -27.979 8.406 37.761 1.00 82.94 66 ILE A O 1
ATOM 522 N N . LEU A 1 67 ? -26.600 7.343 39.179 1.00 85.75 67 LEU A N 1
ATOM 523 C CA . LEU A 1 67 ? -25.369 7.688 38.466 1.00 85.75 67 LEU A CA 1
ATOM 524 C C . LEU A 1 67 ? -25.304 7.037 37.080 1.00 85.75 67 LEU A C 1
ATOM 526 O O . LEU A 1 67 ? -24.914 7.701 36.122 1.00 85.75 67 LEU A O 1
ATOM 530 N N . ILE A 1 68 ? -25.725 5.770 36.968 1.00 86.56 68 ILE A N 1
ATOM 531 C CA . ILE A 1 68 ? -25.825 5.064 35.682 1.00 86.56 68 ILE A CA 1
ATOM 532 C C . ILE A 1 68 ? -26.869 5.731 34.785 1.00 86.56 68 ILE A C 1
ATOM 534 O O . ILE A 1 68 ? -26.608 5.933 33.604 1.00 86.56 68 ILE A O 1
ATOM 538 N N . ALA A 1 69 ? -28.027 6.115 35.326 1.00 85.75 69 ALA A N 1
ATOM 539 C CA . ALA A 1 69 ? -29.067 6.771 34.543 1.00 85.75 69 ALA A CA 1
ATOM 540 C C . ALA A 1 69 ? -28.590 8.089 33.934 1.00 85.75 69 ALA A C 1
ATOM 542 O O . ALA A 1 69 ? -28.802 8.305 32.748 1.00 85.75 69 ALA A O 1
ATOM 543 N N . PHE A 1 70 ? -27.862 8.916 34.688 1.00 86.50 70 PHE A N 1
ATOM 544 C CA . PHE A 1 70 ? -27.258 10.132 34.135 1.00 86.50 70 PHE A CA 1
ATOM 545 C C . PHE A 1 70 ? -26.257 9.840 33.013 1.00 86.50 70 PHE A C 1
ATOM 547 O O . PHE A 1 70 ? -26.227 10.565 32.022 1.00 86.50 70 PHE A O 1
ATOM 554 N N . LEU A 1 71 ? -25.492 8.754 33.128 1.00 86.94 71 LEU A N 1
ATOM 555 C CA . LEU A 1 71 ? -24.528 8.322 32.113 1.00 86.94 71 LEU A CA 1
ATOM 556 C C . LEU A 1 71 ? -25.201 7.850 30.814 1.00 86.94 71 LEU A C 1
ATOM 558 O O . LEU A 1 71 ? -24.649 8.027 29.732 1.00 86.94 71 LEU A O 1
ATOM 562 N N . VAL A 1 72 ? -26.409 7.291 30.926 1.00 88.06 72 VAL A N 1
ATOM 563 C CA . VAL A 1 72 ? -27.269 6.872 29.803 1.00 88.06 72 VAL A CA 1
ATOM 564 C C . VAL A 1 72 ? -28.228 8.002 29.375 1.00 88.06 72 VAL A C 1
ATOM 566 O O . VAL A 1 72 ? -29.153 7.775 28.600 1.00 88.06 72 VAL A O 1
ATOM 569 N N . GLU A 1 73 ? -28.018 9.230 29.866 1.00 86.75 73 GLU A N 1
ATOM 570 C CA . GLU A 1 73 ? -28.851 10.413 29.589 1.00 86.75 73 GLU A CA 1
ATOM 571 C C . GLU A 1 73 ? -30.341 10.226 29.956 1.00 86.75 73 GLU A C 1
ATOM 573 O O . GLU A 1 73 ? -31.231 10.840 29.372 1.00 86.75 73 GLU A O 1
ATOM 578 N N . GLN A 1 74 ? -30.633 9.377 30.943 1.00 84.81 74 GLN A N 1
ATOM 579 C CA . GLN A 1 74 ? -31.979 9.130 31.456 1.00 84.81 74 GLN A CA 1
ATOM 580 C C . GLN A 1 74 ? -32.287 10.041 32.649 1.00 84.81 74 GLN A C 1
ATOM 582 O O . GLN A 1 74 ? -31.504 10.155 33.598 1.00 84.81 74 GLN A O 1
ATOM 587 N N . GLY A 1 75 ? -33.467 10.662 32.630 1.00 76.25 75 GLY A N 1
ATOM 588 C CA . GLY A 1 75 ? -33.982 11.441 33.753 1.00 76.25 75 GLY A CA 1
ATOM 589 C C . GLY A 1 75 ? -34.589 10.534 34.822 1.00 76.25 75 GLY A C 1
ATOM 590 O O . GLY A 1 75 ? -35.512 9.775 34.538 1.00 76.25 75 GLY A O 1
ATOM 591 N N . ILE A 1 76 ? -34.106 10.631 36.064 1.00 75.12 76 ILE A N 1
ATOM 592 C CA . ILE A 1 76 ? -34.763 10.025 37.230 1.00 75.12 76 ILE A CA 1
ATOM 593 C C . ILE A 1 76 ? -35.242 11.133 38.159 1.00 75.12 76 ILE A C 1
ATOM 595 O O . ILE A 1 76 ? -34.460 11.972 38.603 1.00 75.12 76 ILE A O 1
ATOM 599 N N . GLU A 1 77 ? -36.520 11.089 38.522 1.00 67.56 77 GLU A N 1
ATOM 600 C CA . GLU A 1 77 ? -37.096 11.992 39.514 1.00 67.56 77 GLU A CA 1
ATOM 601 C C . GLU A 1 77 ? -36.562 11.671 40.909 1.00 67.56 77 GLU A C 1
ATOM 603 O O . GLU A 1 77 ? -36.873 10.625 41.477 1.00 67.56 77 GLU A O 1
ATOM 608 N N . VAL A 1 78 ? -35.766 12.564 41.489 1.00 66.06 78 VAL A N 1
ATOM 609 C CA . VAL A 1 78 ? -35.338 12.472 42.888 1.00 66.06 78 VAL A CA 1
ATOM 610 C C . VAL A 1 78 ? -36.038 13.587 43.655 1.00 66.06 78 VAL A C 1
ATOM 612 O O . VAL A 1 78 ? -35.914 14.751 43.291 1.00 66.06 78 VAL A O 1
ATOM 615 N N . THR A 1 79 ? -36.754 13.247 44.727 1.00 61.56 79 THR A N 1
ATOM 616 C CA . THR A 1 79 ? -37.399 14.217 45.627 1.00 61.56 79 THR A CA 1
ATOM 617 C C . THR A 1 79 ? -36.575 14.371 46.914 1.00 61.56 79 THR A C 1
ATOM 619 O O . THR A 1 79 ? -36.836 13.664 47.894 1.00 61.56 79 THR A O 1
ATOM 622 N N . PRO A 1 80 ? -35.533 15.227 46.949 1.00 61.47 80 PRO A N 1
ATOM 623 C CA . PRO A 1 80 ? -34.716 15.406 48.142 1.00 61.47 80 PRO A CA 1
ATOM 624 C C . PRO A 1 80 ? -35.359 16.358 49.161 1.00 61.47 80 PRO A C 1
ATOM 626 O O . PRO A 1 80 ? -36.138 17.253 48.839 1.00 61.47 80 PRO A O 1
ATOM 629 N N . GLN A 1 81 ? -34.952 16.207 50.421 1.00 62.09 81 GLN A N 1
ATOM 630 C CA . GLN A 1 81 ? -35.281 17.127 51.509 1.00 62.09 81 GLN A CA 1
ATOM 631 C C . GLN A 1 81 ? -34.446 18.424 51.377 1.00 62.09 81 GLN A C 1
ATOM 633 O O . GLN A 1 81 ? -33.225 18.361 51.210 1.00 62.09 81 GLN A O 1
ATOM 638 N N . LYS A 1 82 ? -35.084 19.605 51.483 1.00 59.75 82 LYS A N 1
ATOM 639 C CA . LYS A 1 82 ? -34.519 20.928 51.105 1.00 59.75 82 LYS A CA 1
ATOM 640 C C . LYS A 1 82 ? -33.101 21.234 51.633 1.00 59.75 82 LYS A C 1
ATOM 642 O O . LYS A 1 82 ? -32.300 21.814 50.913 1.00 59.75 82 LYS A O 1
ATOM 647 N N . ARG A 1 83 ? -32.748 20.827 52.861 1.00 60.28 83 ARG A N 1
ATOM 648 C CA . ARG A 1 83 ? -31.447 21.160 53.494 1.00 60.28 83 ARG A CA 1
ATOM 649 C C . ARG A 1 83 ? -30.256 20.360 52.944 1.00 60.28 83 ARG A C 1
ATOM 651 O O . ARG A 1 83 ? -29.135 20.851 52.970 1.00 60.28 83 ARG A O 1
ATOM 658 N N . LYS A 1 84 ? -30.484 19.148 52.431 1.00 65.94 84 LYS A N 1
ATOM 659 C CA . LYS A 1 84 ? -29.430 18.294 51.844 1.00 65.94 84 LYS A CA 1
ATOM 660 C C . LYS A 1 84 ? -29.322 18.425 50.324 1.00 65.94 84 LYS A C 1
ATOM 662 O O . LYS A 1 84 ? -28.377 17.912 49.733 1.00 65.94 84 LYS A O 1
ATOM 667 N N . MET A 1 85 ? -30.260 19.158 49.722 1.00 67.44 85 MET A N 1
ATOM 668 C CA . MET A 1 85 ? -30.311 19.451 48.294 1.00 67.44 85 MET A CA 1
ATOM 669 C C . MET A 1 85 ? -29.031 20.152 47.822 1.00 67.44 85 MET A C 1
ATOM 671 O O . MET A 1 85 ? -28.416 19.694 46.866 1.00 67.44 85 MET A O 1
ATOM 675 N N . TYR A 1 86 ? -28.552 21.172 48.544 1.00 72.44 86 TYR A N 1
ATOM 676 C CA . TYR A 1 86 ? -27.343 21.914 48.161 1.00 72.44 86 TYR A CA 1
ATOM 677 C C . TYR A 1 86 ? -26.079 21.044 48.124 1.00 72.44 86 TYR A C 1
ATOM 679 O O . TYR A 1 86 ? -25.369 21.053 47.124 1.00 72.44 86 TYR A O 1
ATOM 687 N N . ALA A 1 87 ? -25.830 20.232 49.157 1.00 72.62 87 ALA A N 1
ATOM 688 C CA . ALA A 1 87 ? -24.674 19.329 49.186 1.00 72.62 87 ALA A CA 1
ATOM 689 C C . ALA A 1 87 ? -24.729 18.281 48.061 1.00 72.62 87 ALA A C 1
ATOM 691 O O . ALA A 1 87 ? -23.712 17.979 47.442 1.00 72.62 87 ALA A O 1
ATOM 692 N N . SER A 1 88 ? -25.924 17.764 47.749 1.00 73.94 88 SER A N 1
ATOM 693 C CA . SER A 1 88 ? -26.099 16.848 46.619 1.00 73.94 88 SER A CA 1
ATOM 694 C C . SER A 1 88 ? -25.940 17.535 45.261 1.00 73.94 88 SER A C 1
ATOM 696 O O . SER A 1 88 ? -25.397 16.922 44.351 1.00 73.94 88 SER A O 1
ATOM 698 N N . ILE A 1 89 ? -26.334 18.805 45.116 1.00 81.38 89 ILE A N 1
ATOM 699 C CA . ILE A 1 89 ? -26.177 19.564 43.865 1.00 81.38 89 ILE A CA 1
ATOM 700 C C . ILE A 1 89 ? -24.697 19.724 43.511 1.00 81.38 89 ILE A C 1
ATOM 702 O O . ILE A 1 89 ? -24.330 19.489 42.365 1.00 81.38 89 ILE A O 1
ATOM 706 N N . PHE A 1 90 ? -23.835 20.043 44.481 1.00 83.75 90 PHE A N 1
ATOM 707 C CA . PHE A 1 90 ? -22.395 20.194 44.230 1.00 83.75 90 PHE A CA 1
ATOM 708 C C . PHE A 1 90 ? -21.701 18.901 43.779 1.00 83.75 90 PHE A C 1
ATOM 710 O O . PHE A 1 90 ? -20.654 18.975 43.147 1.00 83.75 90 PHE A O 1
ATOM 717 N N . LEU A 1 91 ? -22.278 17.730 44.061 1.00 83.69 91 LEU A N 1
ATOM 718 C CA . LEU A 1 91 ? -21.775 16.439 43.579 1.00 83.69 91 LEU A CA 1
ATOM 719 C C . LEU A 1 91 ? -22.443 15.999 42.272 1.00 83.69 91 LEU A C 1
ATOM 721 O O . LEU A 1 91 ? -21.769 15.541 41.352 1.00 83.69 91 LEU A O 1
ATOM 725 N N . LEU A 1 92 ? -23.766 16.142 42.175 1.00 84.06 92 LEU A N 1
ATOM 726 C CA . LEU A 1 92 ? -24.542 15.670 41.030 1.00 84.06 92 LEU A CA 1
ATOM 727 C C . LEU A 1 92 ? -24.379 16.579 39.809 1.00 84.06 92 LEU A C 1
ATOM 729 O O . LEU A 1 92 ? -24.395 16.068 38.697 1.00 84.06 92 LEU A O 1
ATOM 733 N N . ALA A 1 93 ? -24.188 17.892 39.979 1.00 85.94 93 ALA A N 1
ATOM 734 C CA . ALA A 1 93 ? -24.024 18.804 38.847 1.00 85.94 93 ALA A CA 1
ATOM 735 C C . ALA A 1 93 ? -22.712 18.556 38.070 1.00 85.94 93 ALA A C 1
ATOM 737 O O . ALA A 1 93 ? -22.790 18.389 36.851 1.00 85.94 93 ALA A O 1
ATOM 738 N N . PRO A 1 94 ? -21.529 18.427 38.713 1.00 89.75 94 PRO A N 1
ATOM 739 C CA . PRO A 1 94 ? -20.315 18.010 38.009 1.00 89.75 94 PRO A CA 1
ATOM 740 C C . PRO A 1 94 ? -20.429 16.609 37.404 1.00 89.75 94 PRO A C 1
ATOM 742 O O . PRO A 1 94 ? -19.947 16.387 36.297 1.00 89.75 94 PRO A O 1
ATOM 745 N N . TRP A 1 95 ? -21.100 15.673 38.087 1.00 89.06 95 TRP A N 1
ATOM 746 C CA . TRP A 1 95 ? -21.329 14.327 37.552 1.00 89.06 95 TRP A CA 1
ATOM 747 C C . TRP A 1 95 ? -22.203 14.335 36.296 1.00 89.06 95 TRP A C 1
ATOM 749 O O . TRP A 1 95 ? -21.920 13.622 35.335 1.00 89.06 95 TRP A O 1
ATOM 759 N N . LEU A 1 96 ? -23.258 15.148 36.284 1.00 88.12 96 LEU A N 1
ATOM 760 C CA . LEU A 1 96 ? -24.153 15.299 35.143 1.00 88.12 96 LEU A CA 1
ATOM 761 C C . LEU A 1 96 ? -23.408 15.930 33.963 1.00 88.12 96 LEU A C 1
ATOM 763 O O . LEU A 1 96 ? -23.482 15.414 32.851 1.00 88.12 96 LEU A O 1
ATOM 767 N N . LEU A 1 97 ? -22.614 16.976 34.213 1.00 89.94 97 LEU A N 1
ATOM 768 C CA . LEU A 1 97 ? -21.752 17.574 33.193 1.00 89.94 97 LEU A CA 1
ATOM 769 C C . LEU A 1 97 ? -20.764 16.544 32.620 1.00 89.94 97 LEU A C 1
ATOM 771 O O . LEU A 1 97 ? -20.655 16.403 31.405 1.00 89.94 97 LEU A O 1
ATOM 775 N N . MET A 1 98 ? -20.090 15.783 33.487 1.00 90.44 98 MET A N 1
ATOM 776 C CA . MET A 1 98 ? -19.168 14.716 33.087 1.00 90.44 98 MET A CA 1
ATOM 777 C C . MET A 1 98 ? -19.878 13.636 32.259 1.00 90.44 98 MET A C 1
ATOM 779 O O . MET A 1 98 ? -19.354 13.206 31.234 1.00 90.44 98 MET A O 1
ATOM 783 N N . SER A 1 99 ? -21.087 13.240 32.660 1.00 89.44 99 SER A N 1
ATOM 784 C CA . SER A 1 99 ? -21.902 12.239 31.962 1.00 89.44 99 SER A CA 1
ATOM 785 C C . SER A 1 99 ? -22.266 12.685 30.544 1.00 89.44 99 SER A C 1
ATOM 787 O O . SER A 1 99 ? -22.147 11.892 29.612 1.00 89.44 99 SER A O 1
ATOM 789 N N . ILE A 1 100 ? -22.626 13.960 30.353 1.00 90.50 100 ILE A N 1
ATOM 790 C CA . ILE A 1 100 ? -22.898 14.544 29.027 1.00 90.50 100 ILE A CA 1
ATOM 791 C C . ILE A 1 100 ? -21.631 14.569 28.161 1.00 90.50 100 ILE A C 1
ATOM 793 O O . ILE A 1 100 ? -21.677 14.254 26.974 1.00 90.50 100 ILE A O 1
ATOM 797 N N . VAL A 1 101 ? -20.481 14.936 28.731 1.00 91.44 101 VAL A N 1
ATOM 798 C CA . VAL A 1 101 ? -19.217 14.971 27.977 1.00 91.44 101 VAL A CA 1
ATOM 799 C C . VAL A 1 101 ? -18.809 13.565 27.530 1.00 91.44 101 VAL A C 1
ATOM 801 O O . VAL A 1 101 ? -18.463 13.371 26.367 1.00 91.44 101 VAL A O 1
ATOM 804 N N . ILE A 1 102 ? -18.891 12.573 28.421 1.00 89.75 102 ILE A N 1
ATOM 805 C CA . ILE A 1 102 ? -18.500 11.186 28.128 1.00 89.75 102 ILE A CA 1
ATOM 806 C C . ILE A 1 102 ? -19.431 10.546 27.097 1.00 89.75 102 ILE A C 1
ATOM 808 O O . ILE A 1 102 ? -18.952 9.920 26.154 1.00 89.75 102 ILE A O 1
ATOM 812 N N . SER A 1 103 ? -20.746 10.704 27.250 1.00 89.38 103 SER A N 1
ATOM 813 C CA . SER A 1 103 ? -21.738 10.152 26.317 1.00 89.38 103 SER A CA 1
ATOM 814 C C . SER A 1 103 ? -21.597 10.754 24.917 1.00 89.38 103 SER A C 1
ATOM 816 O O . SER A 1 103 ? -21.590 10.014 23.931 1.00 89.38 103 SER A O 1
ATOM 818 N N . ASN A 1 104 ? -21.387 12.069 24.815 1.00 88.94 104 ASN A N 1
ATOM 819 C CA . ASN A 1 104 ? -21.138 12.728 23.534 1.00 88.94 104 ASN A CA 1
ATOM 820 C C . ASN A 1 104 ? -19.796 12.324 22.915 1.00 88.94 104 ASN A C 1
ATOM 822 O O . ASN A 1 104 ? -19.741 12.085 21.710 1.00 88.94 104 ASN A O 1
ATOM 826 N N . ALA A 1 105 ? -18.733 12.182 23.712 1.00 87.50 105 ALA A N 1
ATOM 827 C CA . ALA A 1 105 ? -17.448 11.681 23.226 1.00 87.50 105 ALA A CA 1
ATOM 828 C C . ALA A 1 105 ? -17.560 10.234 22.713 1.00 87.50 105 ALA A C 1
ATOM 830 O O . ALA A 1 105 ? -17.070 9.923 21.628 1.00 87.50 105 ALA A O 1
ATOM 831 N N . TYR A 1 106 ? -18.273 9.368 23.443 1.00 87.31 106 TYR A N 1
ATOM 832 C CA . TYR A 1 106 ? -18.537 7.985 23.041 1.00 87.31 106 TYR A CA 1
ATOM 833 C C . TYR A 1 106 ? -19.316 7.912 21.724 1.00 87.31 106 TYR A C 1
ATOM 835 O O . TYR A 1 106 ? -18.927 7.185 20.810 1.00 87.31 106 TYR A O 1
ATOM 843 N N . LYS A 1 107 ? -20.405 8.684 21.604 1.00 85.44 107 LYS A N 1
ATOM 844 C CA . LYS A 1 107 ? -21.206 8.763 20.375 1.00 85.44 107 LYS A CA 1
ATOM 845 C C . LYS A 1 107 ? -20.371 9.304 19.212 1.00 85.44 107 LYS A C 1
ATOM 847 O O . LYS A 1 107 ? -20.366 8.697 18.147 1.00 85.44 107 LYS A O 1
ATOM 852 N N . GLY A 1 108 ? -19.638 10.401 19.414 1.00 84.06 108 GLY A N 1
ATOM 853 C CA . GLY A 1 108 ? -18.827 11.044 18.376 1.00 84.06 108 GLY A CA 1
ATOM 854 C C . GLY A 1 108 ? -17.713 10.146 17.834 1.00 84.06 108 GLY A C 1
ATOM 855 O O . GLY A 1 108 ? -17.544 10.045 16.617 1.00 84.06 108 GLY A O 1
ATOM 856 N N . GLN A 1 109 ? -17.005 9.436 18.715 1.00 80.75 109 GLN A N 1
ATOM 857 C CA . GLN A 1 109 ? -15.946 8.512 18.311 1.00 80.75 109 GLN A CA 1
ATOM 858 C C . GLN A 1 109 ? -16.516 7.300 17.565 1.00 80.75 109 GLN A C 1
ATOM 860 O O . GLN A 1 109 ? -16.054 6.993 16.471 1.00 80.75 109 GLN A O 1
ATOM 865 N N . ASN A 1 110 ? -17.589 6.683 18.078 1.00 78.81 110 ASN A N 1
ATOM 866 C CA . ASN A 1 110 ? -18.254 5.569 17.392 1.00 78.81 110 ASN A CA 1
ATOM 867 C C . ASN A 1 110 ? -18.771 5.968 16.008 1.00 78.81 110 ASN A C 1
ATOM 869 O O . ASN A 1 110 ? -18.626 5.216 15.051 1.00 78.81 110 ASN A O 1
ATOM 873 N N . VAL A 1 111 ? -19.364 7.157 15.883 1.00 76.81 111 VAL A N 1
ATOM 874 C CA . VAL A 1 111 ? -19.819 7.693 14.594 1.00 76.81 111 VAL A CA 1
ATOM 875 C C . VAL A 1 111 ? -18.638 7.881 13.643 1.00 76.81 111 VAL A C 1
ATOM 877 O O . VAL A 1 111 ? -18.727 7.485 12.485 1.00 76.81 111 VAL A O 1
ATOM 880 N N . THR A 1 112 ? -17.521 8.428 14.120 1.00 73.31 112 THR A N 1
ATOM 881 C CA . THR A 1 112 ? -16.317 8.625 13.300 1.00 73.31 112 THR A CA 1
ATOM 882 C C . THR A 1 112 ? -15.746 7.291 12.825 1.00 73.31 112 THR A C 1
ATOM 884 O O . THR A 1 112 ? -15.524 7.119 11.629 1.00 73.31 112 THR A O 1
ATOM 887 N N . ASP A 1 113 ? -15.609 6.318 13.723 1.00 69.12 113 ASP A N 1
ATOM 888 C CA . ASP A 1 113 ? -15.027 5.009 13.421 1.00 69.12 113 ASP A CA 1
ATOM 889 C C . ASP A 1 113 ? -15.941 4.139 12.534 1.00 69.12 113 ASP A C 1
ATOM 891 O O . ASP A 1 113 ? -15.451 3.334 11.741 1.00 69.12 113 ASP A O 1
ATOM 895 N N . LEU A 1 114 ? -17.268 4.317 12.619 1.00 67.69 114 LEU A N 1
ATOM 896 C CA . LEU A 1 114 ? -18.249 3.578 11.812 1.00 67.69 114 LEU A CA 1
ATOM 897 C C . LEU A 1 114 ? -18.531 4.221 10.448 1.00 67.69 114 LEU A C 1
ATOM 899 O O . LEU A 1 114 ? -18.761 3.497 9.480 1.00 67.69 114 LEU A O 1
ATOM 903 N N . ILE A 1 115 ? -18.564 5.555 10.365 1.00 66.62 115 ILE A N 1
ATOM 904 C CA . ILE A 1 115 ? -18.920 6.283 9.134 1.00 66.62 115 ILE A CA 1
ATOM 905 C C . ILE A 1 115 ? -17.679 6.613 8.301 1.00 66.62 115 ILE A C 1
ATOM 907 O O . ILE A 1 115 ? -17.736 6.592 7.073 1.00 66.62 115 ILE A O 1
ATOM 911 N N . SER A 1 116 ? -16.552 6.906 8.948 1.00 61.12 116 SER A N 1
ATOM 912 C CA . SER A 1 116 ? -15.301 7.276 8.290 1.00 61.12 116 SER A CA 1
ATOM 913 C C . SER A 1 116 ? -14.127 6.563 8.963 1.00 61.12 116 SER A C 1
ATOM 915 O O . SER A 1 116 ? -13.288 7.228 9.583 1.00 61.12 116 SER A O 1
ATOM 917 N N . PRO A 1 117 ? -14.043 5.223 8.839 1.00 62.59 117 PRO A N 1
ATOM 918 C CA . PRO A 1 117 ? -12.963 4.468 9.450 1.00 62.59 117 PRO A CA 1
ATOM 919 C C . PRO A 1 117 ? -11.611 5.064 9.035 1.00 62.59 117 PRO A C 1
ATOM 921 O O . PRO A 1 117 ? -11.426 5.421 7.861 1.00 62.59 117 PRO A O 1
ATOM 924 N N . PRO A 1 118 ? -10.662 5.208 9.977 1.00 59.91 118 PRO A N 1
ATOM 925 C CA . PRO A 1 118 ? -9.345 5.735 9.666 1.00 59.91 118 PRO A CA 1
ATOM 926 C C . PRO A 1 118 ? -8.724 4.917 8.535 1.00 59.91 118 PRO A C 1
ATOM 928 O O . PRO A 1 118 ? -8.847 3.689 8.491 1.00 59.91 118 PRO A O 1
ATOM 931 N N . LYS A 1 119 ? -8.075 5.610 7.591 1.00 63.12 119 LYS A N 1
ATOM 932 C CA . LYS A 1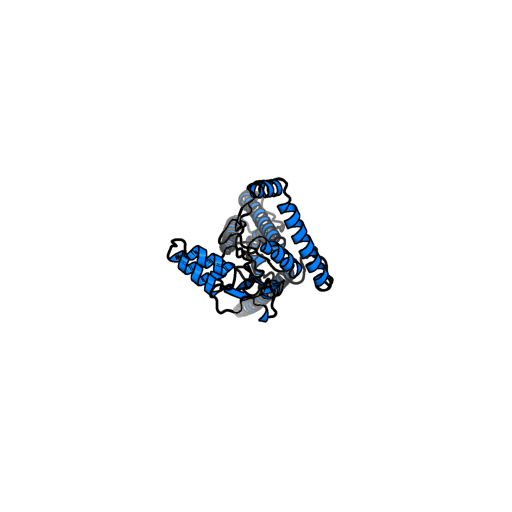 119 ? -7.440 4.953 6.445 1.00 63.12 119 LYS A CA 1
ATOM 933 C C . LYS A 1 119 ? -6.489 3.877 6.976 1.00 63.12 119 LYS A C 1
ATOM 935 O O . LYS A 1 119 ? -5.668 4.192 7.841 1.00 63.12 119 LYS A O 1
ATOM 940 N N . PRO A 1 120 ? -6.593 2.633 6.488 1.00 66.44 120 PRO A N 1
ATOM 941 C CA . PRO A 1 120 ? -5.764 1.558 6.998 1.00 66.44 120 PRO A CA 1
ATOM 942 C C . PRO A 1 120 ? -4.292 1.879 6.724 1.00 66.44 120 PRO A C 1
ATOM 944 O O . PRO A 1 120 ? -3.966 2.556 5.747 1.00 66.44 120 PRO A O 1
ATOM 947 N N . ILE A 1 121 ? -3.403 1.424 7.607 1.00 70.62 121 ILE A N 1
ATOM 948 C CA . ILE A 1 121 ? -1.968 1.672 7.460 1.00 70.62 121 ILE A CA 1
ATOM 949 C C . ILE A 1 121 ? -1.493 0.937 6.209 1.00 70.62 121 ILE A C 1
ATOM 951 O O . ILE A 1 121 ? -1.599 -0.290 6.118 1.00 70.62 121 ILE A O 1
ATOM 955 N N . THR A 1 122 ? -1.005 1.710 5.242 1.00 80.31 122 THR A N 1
ATOM 956 C CA . THR A 1 122 ? -0.596 1.198 3.940 1.00 80.31 122 THR A CA 1
ATOM 957 C C . THR A 1 122 ? 0.914 1.136 3.790 1.00 80.31 122 THR A C 1
ATOM 959 O O . THR A 1 122 ? 1.601 2.080 4.176 1.00 80.31 122 THR A O 1
ATOM 962 N N . VAL A 1 123 ? 1.401 0.099 3.119 1.00 86.19 123 VAL A N 1
ATOM 963 C CA . VAL A 1 123 ? 2.799 -0.071 2.739 1.00 86.19 123 VAL A CA 1
ATOM 964 C C . VAL A 1 123 ? 3.218 1.002 1.733 1.00 86.19 123 VAL A C 1
ATOM 966 O O . VAL A 1 123 ? 2.645 1.118 0.651 1.00 86.19 123 VAL A O 1
ATOM 969 N N . SER A 1 124 ? 4.223 1.794 2.082 1.00 85.56 124 SER A N 1
ATOM 970 C CA . SER A 1 124 ? 4.656 2.972 1.329 1.00 85.56 124 SER A CA 1
ATOM 971 C C . SER A 1 124 ? 6.131 2.959 0.919 1.00 85.56 124 SER A C 1
ATOM 973 O O . SER A 1 124 ? 6.488 3.682 -0.020 1.00 85.56 124 SER A O 1
ATOM 975 N N . GLN A 1 125 ? 6.947 2.126 1.570 1.00 90.69 125 GLN A N 1
ATOM 976 C CA . GLN A 1 125 ? 8.397 2.013 1.369 1.00 90.69 125 GLN A CA 1
ATOM 977 C C . GLN A 1 125 ? 8.809 0.614 0.899 1.00 90.69 125 GLN A C 1
ATOM 979 O O . GLN A 1 125 ? 8.101 -0.371 1.130 1.00 90.69 125 GLN A O 1
ATOM 984 N N . PHE A 1 126 ? 9.952 0.516 0.213 1.00 89.69 126 PHE A N 1
ATOM 985 C CA . PHE A 1 126 ? 10.455 -0.772 -0.279 1.00 89.69 126 PHE A CA 1
ATOM 986 C C . PHE A 1 126 ? 10.846 -1.701 0.874 1.00 89.69 126 PHE A C 1
ATOM 988 O O . PHE A 1 126 ? 10.584 -2.903 0.808 1.00 89.69 126 PHE A O 1
ATOM 995 N N . GLU A 1 127 ? 11.402 -1.155 1.957 1.00 89.69 127 GLU A N 1
ATOM 996 C CA . GLU A 1 127 ? 11.768 -1.922 3.154 1.00 89.69 127 GLU A CA 1
ATOM 997 C C . GLU A 1 127 ? 10.574 -2.663 3.766 1.00 89.69 127 GLU A C 1
ATOM 999 O O . GLU A 1 127 ? 10.684 -3.843 4.101 1.00 89.69 127 GLU A O 1
ATOM 1004 N N . GLU A 1 128 ? 9.412 -2.009 3.841 1.00 89.75 128 GLU A N 1
ATOM 1005 C CA . GLU A 1 128 ? 8.172 -2.578 4.375 1.00 89.75 128 GLU A CA 1
ATOM 1006 C C . GLU A 1 128 ? 7.685 -3.770 3.528 1.00 89.75 128 GLU A C 1
ATOM 1008 O O . GLU A 1 128 ? 7.355 -4.828 4.072 1.00 89.75 128 GLU A O 1
ATOM 1013 N N . ILE A 1 129 ? 7.720 -3.658 2.192 1.00 89.88 129 ILE A N 1
ATOM 1014 C CA . ILE A 1 129 ? 7.382 -4.777 1.289 1.00 89.88 129 ILE A CA 1
ATOM 1015 C C . ILE A 1 129 ? 8.362 -5.938 1.460 1.00 89.88 129 ILE A C 1
ATOM 1017 O O . ILE A 1 129 ? 7.960 -7.107 1.500 1.00 89.88 129 ILE A O 1
ATOM 1021 N N . LEU A 1 130 ? 9.657 -5.638 1.572 1.00 90.06 130 LEU A N 1
ATOM 1022 C CA . LEU A 1 130 ? 10.684 -6.657 1.766 1.00 90.06 130 LEU A CA 1
ATOM 1023 C C . LEU A 1 130 ? 10.600 -7.309 3.150 1.00 90.06 130 LEU A C 1
ATOM 1025 O O . LEU A 1 130 ? 10.969 -8.477 3.293 1.00 90.06 130 LEU A O 1
ATOM 1029 N N . ALA A 1 131 ? 10.129 -6.596 4.172 1.00 88.19 131 ALA A N 1
ATOM 1030 C CA . ALA A 1 131 ? 9.863 -7.144 5.499 1.00 88.19 131 ALA A CA 1
ATOM 1031 C C . ALA A 1 131 ? 8.672 -8.116 5.482 1.00 88.19 131 ALA A C 1
ATOM 1033 O O . ALA A 1 131 ? 8.722 -9.163 6.123 1.00 88.19 131 ALA A O 1
ATOM 1034 N N 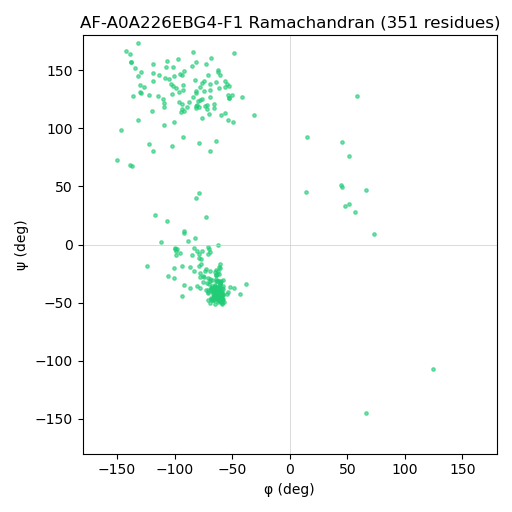. GLN A 1 132 ? 7.636 -7.824 4.690 1.00 86.75 132 GLN A N 1
ATOM 1035 C CA . GLN A 1 132 ? 6.430 -8.653 4.590 1.00 86.75 132 GLN A CA 1
ATOM 1036 C C . GLN A 1 132 ? 6.495 -9.779 3.539 1.00 86.75 132 GLN A C 1
ATOM 1038 O O . GLN A 1 132 ? 5.524 -10.530 3.380 1.00 86.75 132 GLN A O 1
ATOM 1043 N N . ASN A 1 133 ? 7.644 -9.938 2.872 1.00 89.88 133 ASN A N 1
ATOM 1044 C CA . ASN A 1 133 ? 7.925 -10.934 1.830 1.00 89.88 133 ASN A CA 1
ATOM 1045 C C . ASN A 1 133 ? 7.121 -10.741 0.527 1.00 89.88 133 ASN A C 1
ATOM 1047 O O . ASN A 1 133 ? 6.594 -11.697 -0.038 1.00 89.88 133 ASN A O 1
ATOM 1051 N N . TYR A 1 134 ? 7.094 -9.491 0.049 1.00 91.44 134 TYR A N 1
ATOM 1052 C CA . TYR A 1 134 ? 6.742 -9.060 -1.309 1.00 91.44 134 TYR A CA 1
ATOM 1053 C C . TYR A 1 134 ? 7.325 -9.965 -2.414 1.00 91.44 134 TYR A C 1
ATOM 1055 O O . TYR A 1 134 ? 8.543 -10.110 -2.456 1.00 91.44 134 TYR A O 1
ATOM 1063 N N . THR A 1 135 ? 6.518 -10.484 -3.357 1.00 92.38 135 THR A N 1
ATOM 1064 C CA . THR A 1 135 ? 7.007 -10.841 -4.702 1.00 92.38 135 THR A CA 1
ATOM 1065 C C . THR A 1 135 ? 6.920 -9.616 -5.612 1.00 92.38 135 THR A C 1
ATOM 1067 O O . THR A 1 135 ? 5.839 -9.042 -5.783 1.00 92.38 135 THR A O 1
ATOM 1070 N N . LEU A 1 136 ? 8.056 -9.208 -6.184 1.00 93.56 136 LEU A N 1
ATOM 1071 C CA . LEU A 1 136 ? 8.183 -8.011 -7.015 1.00 93.56 136 LEU A CA 1
ATOM 1072 C C . LEU A 1 136 ? 8.172 -8.380 -8.497 1.00 93.56 136 LEU A C 1
ATOM 1074 O O . LEU A 1 136 ? 9.156 -8.873 -9.039 1.00 93.56 136 LEU A O 1
ATOM 1078 N N . TYR A 1 137 ? 7.067 -8.111 -9.176 1.00 93.31 137 TYR A N 1
ATOM 1079 C CA . TYR A 1 137 ? 6.916 -8.372 -10.599 1.00 93.31 137 TYR A CA 1
ATOM 1080 C C . TYR A 1 137 ? 7.486 -7.231 -11.440 1.00 93.31 137 TYR A C 1
ATOM 1082 O O . TYR A 1 137 ? 7.106 -6.065 -11.301 1.00 93.31 137 TYR A O 1
ATOM 1090 N N . VAL A 1 138 ? 8.364 -7.583 -12.374 1.00 92.75 138 VAL A N 1
ATOM 1091 C CA . VAL A 1 138 ? 8.957 -6.653 -13.344 1.00 92.75 138 VAL A CA 1
ATOM 1092 C C . VAL A 1 138 ? 8.824 -7.203 -14.757 1.00 92.75 138 VAL A C 1
ATOM 1094 O O . VAL A 1 138 ? 8.849 -8.415 -14.970 1.00 92.75 138 VAL A O 1
ATOM 1097 N N . ALA A 1 139 ? 8.686 -6.318 -15.742 1.00 89.81 139 ALA A N 1
ATOM 1098 C CA . ALA A 1 139 ? 8.691 -6.726 -17.143 1.00 89.81 139 ALA A CA 1
ATOM 1099 C C . ALA A 1 139 ? 10.112 -7.070 -17.609 1.00 89.81 139 ALA A C 1
ATOM 1101 O O . ALA A 1 139 ? 11.068 -6.362 -17.270 1.00 89.81 139 ALA A O 1
ATOM 1102 N N . MET A 1 140 ? 10.228 -8.118 -18.428 1.00 87.88 140 MET A N 1
ATOM 1103 C CA . MET A 1 140 ? 11.446 -8.414 -19.180 1.00 87.88 140 MET A CA 1
ATOM 1104 C C . MET A 1 140 ? 11.834 -7.212 -20.051 1.00 87.88 140 MET A C 1
ATOM 1106 O O . MET A 1 140 ? 10.992 -6.601 -20.717 1.00 87.88 140 MET A O 1
ATOM 1110 N N . GLN A 1 141 ? 13.121 -6.871 -20.057 1.00 86.00 141 GLN A N 1
ATOM 1111 C CA . GLN A 1 141 ? 13.649 -5.865 -20.971 1.00 86.00 141 GLN A CA 1
ATOM 1112 C C . GLN A 1 141 ? 13.619 -6.421 -22.400 1.00 86.00 141 GLN A C 1
ATOM 1114 O O . GLN A 1 141 ? 14.163 -7.490 -22.679 1.00 86.00 141 GLN A O 1
ATOM 1119 N N . LYS A 1 142 ? 13.002 -5.668 -23.313 1.00 86.50 142 LYS A N 1
ATOM 1120 C CA . LYS A 1 142 ? 12.971 -5.984 -24.744 1.00 86.50 142 LYS A CA 1
ATOM 1121 C C . LYS A 1 142 ? 13.859 -5.017 -25.505 1.00 86.50 142 LYS A C 1
ATOM 1123 O O . LYS A 1 142 ? 13.906 -3.831 -25.170 1.00 86.50 142 LYS A O 1
ATOM 1128 N N . TYR A 1 143 ? 14.534 -5.516 -26.529 1.00 84.56 143 TYR A N 1
ATOM 1129 C CA . TYR A 1 143 ? 15.288 -4.694 -27.469 1.00 84.56 143 TYR A CA 1
ATOM 1130 C C . TYR A 1 143 ? 14.547 -4.647 -28.800 1.00 84.56 143 TYR A C 1
ATOM 1132 O O . TYR A 1 143 ? 13.766 -5.544 -29.114 1.00 84.56 143 TYR A O 1
ATOM 1140 N N . TYR A 1 144 ? 14.749 -3.573 -29.553 1.00 84.94 144 TYR A N 1
ATOM 1141 C CA . TYR A 1 144 ? 14.213 -3.478 -30.900 1.00 84.94 144 TYR A CA 1
ATOM 1142 C C . TYR A 1 144 ? 15.129 -4.258 -31.841 1.00 84.94 144 TYR A C 1
ATOM 1144 O O . TYR A 1 144 ? 16.318 -3.964 -31.921 1.00 84.94 144 TYR A O 1
ATOM 1152 N N . ASP A 1 145 ? 14.588 -5.272 -32.504 1.00 87.00 145 ASP A N 1
ATOM 1153 C CA . ASP A 1 145 ? 15.297 -6.008 -33.541 1.00 87.00 145 ASP A CA 1
ATOM 1154 C C . ASP A 1 145 ? 14.951 -5.409 -34.906 1.00 87.00 145 ASP A C 1
ATOM 1156 O O . ASP A 1 145 ? 13.812 -5.502 -35.375 1.00 87.00 145 ASP A O 1
ATOM 1160 N N . ASP A 1 146 ? 15.949 -4.811 -35.554 1.00 87.88 146 ASP A N 1
ATOM 1161 C CA . ASP A 1 146 ? 15.794 -4.151 -36.851 1.00 87.88 146 ASP A CA 1
ATOM 1162 C C . ASP A 1 146 ? 15.334 -5.115 -37.950 1.00 87.88 146 ASP A C 1
ATOM 1164 O O . ASP A 1 146 ? 14.596 -4.715 -38.855 1.00 87.88 146 ASP A O 1
ATOM 1168 N N . ARG A 1 147 ? 15.718 -6.398 -37.864 1.00 89.62 147 ARG A N 1
ATOM 1169 C CA . ARG A 1 147 ? 15.352 -7.406 -38.871 1.00 89.62 147 ARG A CA 1
ATOM 1170 C C . ARG A 1 147 ? 13.872 -7.750 -38.800 1.00 89.62 147 ARG A C 1
ATOM 1172 O O . ARG A 1 147 ? 13.194 -7.764 -39.825 1.00 89.62 147 ARG A O 1
ATOM 1179 N N . SER A 1 148 ? 13.360 -8.013 -37.600 1.00 88.06 148 SER A N 1
ATOM 1180 C CA . SER A 1 148 ? 11.943 -8.330 -37.395 1.00 88.06 148 SER A CA 1
ATOM 1181 C C . SER A 1 148 ? 11.046 -7.095 -37.258 1.00 88.06 148 SER A C 1
ATOM 1183 O O . SER A 1 148 ? 9.821 -7.240 -37.273 1.00 88.06 148 SER A O 1
ATOM 1185 N N . ARG A 1 149 ? 11.633 -5.892 -37.144 1.00 89.62 149 ARG A N 1
ATOM 1186 C CA . ARG A 1 149 ? 10.952 -4.612 -36.870 1.00 89.62 149 ARG A CA 1
ATOM 1187 C C . ARG A 1 149 ? 10.038 -4.682 -35.643 1.00 89.62 149 ARG A C 1
ATOM 1189 O O . ARG A 1 149 ? 8.949 -4.104 -35.619 1.00 89.62 149 ARG A O 1
ATOM 1196 N N . LYS A 1 150 ? 10.445 -5.455 -34.638 1.00 89.56 150 LYS A N 1
ATOM 1197 C CA . LYS A 1 150 ? 9.659 -5.744 -33.434 1.00 89.56 150 LYS A CA 1
ATOM 1198 C C . LYS A 1 150 ? 10.544 -5.695 -32.198 1.00 89.56 150 LYS A C 1
ATOM 1200 O O . LYS A 1 150 ? 11.755 -5.868 -32.267 1.00 89.56 150 LYS A O 1
ATOM 1205 N N . PHE A 1 151 ? 9.912 -5.470 -31.049 1.00 83.81 151 PHE A N 1
ATOM 1206 C CA . PHE A 1 151 ? 10.576 -5.606 -29.759 1.00 83.81 151 PHE A CA 1
ATOM 1207 C C . PHE A 1 151 ? 10.599 -7.077 -29.347 1.00 83.81 151 PHE A C 1
ATOM 1209 O O . PHE A 1 151 ? 9.535 -7.676 -29.184 1.00 83.81 151 PHE A O 1
ATOM 1216 N N . VAL A 1 152 ? 11.793 -7.635 -29.169 1.00 85.38 152 VAL A N 1
ATOM 1217 C CA . VAL A 1 152 ? 12.011 -9.054 -28.862 1.00 85.38 152 VAL A CA 1
ATOM 1218 C C . VAL A 1 152 ? 12.715 -9.188 -27.513 1.00 85.38 152 VAL A C 1
ATOM 1220 O O . VAL A 1 152 ? 13.479 -8.313 -27.093 1.00 85.38 152 VAL A O 1
ATOM 1223 N N . GLU A 1 153 ? 12.415 -10.267 -26.795 1.00 84.50 153 GLU A N 1
ATOM 1224 C CA . GLU A 1 153 ? 13.121 -10.617 -25.564 1.00 84.50 153 GLU A CA 1
ATOM 1225 C C . GLU A 1 153 ? 14.534 -11.100 -25.870 1.00 84.50 153 GLU A C 1
ATOM 1227 O O . GLU A 1 153 ? 14.786 -11.775 -26.870 1.00 84.50 153 GLU A O 1
ATOM 1232 N N . TRP A 1 154 ? 15.467 -10.796 -24.973 1.00 75.50 154 TRP A N 1
ATOM 1233 C CA . TRP A 1 154 ? 16.804 -11.349 -25.094 1.00 75.50 154 TRP A CA 1
ATOM 1234 C C . TRP A 1 154 ? 16.784 -12.846 -24.757 1.00 75.50 154 TRP A C 1
ATOM 1236 O O . TRP A 1 154 ? 16.414 -13.234 -23.651 1.00 75.50 154 TRP A O 1
ATOM 1246 N N . ALA A 1 155 ? 17.184 -13.688 -25.713 1.00 65.69 155 ALA A N 1
ATOM 1247 C CA . ALA A 1 155 ? 17.164 -15.148 -25.577 1.00 65.69 155 ALA A CA 1
ATOM 1248 C C . ALA A 1 155 ? 18.300 -15.724 -24.698 1.00 65.69 155 ALA A C 1
ATOM 1250 O O . ALA A 1 155 ? 18.327 -16.926 -24.441 1.00 65.69 155 ALA A O 1
ATOM 1251 N N . GLY A 1 156 ? 19.247 -14.891 -24.248 1.00 64.44 156 GLY A N 1
ATOM 1252 C CA . GLY A 1 156 ? 20.413 -15.320 -23.469 1.00 64.44 156 GLY A CA 1
ATOM 1253 C C . GLY A 1 156 ? 20.164 -15.466 -21.962 1.00 64.44 156 GLY A C 1
ATOM 1254 O O . GLY A 1 156 ? 19.200 -14.945 -21.40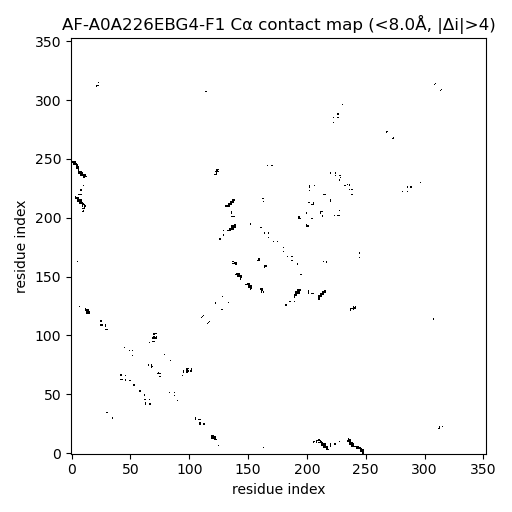4 1.00 64.44 156 GLY A O 1
ATOM 1255 N N . THR A 1 157 ? 21.094 -16.126 -21.269 1.00 59.47 157 THR A N 1
ATOM 1256 C CA . THR A 1 157 ? 21.144 -16.260 -19.798 1.00 59.47 157 THR A CA 1
ATOM 1257 C C . THR A 1 157 ? 21.756 -15.028 -19.119 1.00 59.47 157 THR A C 1
ATOM 1259 O O . THR A 1 157 ? 22.564 -15.154 -18.199 1.00 59.47 157 THR A O 1
ATOM 1262 N N . SER A 1 158 ? 21.434 -13.824 -19.595 1.00 60.78 158 SER A N 1
ATOM 1263 C CA . SER A 1 158 ? 21.946 -12.601 -18.973 1.00 60.78 158 SER A CA 1
ATOM 1264 C C . SER A 1 158 ? 21.420 -12.469 -17.541 1.00 60.78 158 SER A C 1
ATOM 1266 O O . SER A 1 158 ? 20.245 -12.734 -17.288 1.00 60.78 158 SER A O 1
ATOM 1268 N N . ARG A 1 159 ? 22.277 -12.022 -16.612 1.00 62.00 159 ARG A N 1
ATOM 1269 C CA . ARG A 1 159 ? 21.865 -11.627 -15.249 1.00 62.00 159 ARG A CA 1
ATOM 1270 C C . ARG A 1 159 ? 20.937 -10.408 -15.272 1.00 62.00 159 ARG A C 1
ATOM 1272 O O . ARG A 1 159 ? 20.090 -10.245 -14.404 1.00 62.00 159 ARG A O 1
ATOM 1279 N N . VAL A 1 160 ? 21.048 -9.583 -16.311 1.00 71.75 160 VAL A N 1
ATOM 1280 C CA . VAL A 1 160 ? 20.257 -8.366 -16.479 1.00 71.75 160 VAL A CA 1
ATOM 1281 C C . VAL A 1 160 ? 19.013 -8.679 -17.304 1.00 71.75 160 VAL A C 1
ATOM 1283 O O . VAL A 1 160 ? 19.027 -8.650 -18.534 1.00 71.75 160 VAL A O 1
ATOM 1286 N N . LEU A 1 161 ? 17.926 -9.003 -16.607 1.00 81.38 161 LEU A N 1
ATOM 1287 C CA . LEU A 1 161 ? 16.664 -9.418 -17.225 1.00 81.38 161 LEU A CA 1
ATOM 1288 C C . LEU A 1 161 ? 15.614 -8.299 -17.274 1.00 81.38 161 LEU A C 1
ATOM 1290 O O . LEU A 1 161 ? 14.676 -8.351 -18.065 1.00 81.38 161 LEU A O 1
ATOM 1294 N N . SER A 1 162 ? 15.747 -7.266 -16.444 1.00 85.75 162 SER A N 1
ATOM 1295 C CA . SER A 1 162 ? 14.797 -6.152 -16.399 1.00 85.75 162 SER A CA 1
ATOM 1296 C C . SER A 1 162 ? 15.503 -4.820 -16.175 1.00 85.75 162 SER A C 1
ATOM 1298 O O . SER A 1 162 ? 16.662 -4.774 -15.766 1.00 85.75 162 SER A O 1
ATOM 1300 N N . ARG A 1 163 ? 14.779 -3.716 -16.385 1.00 85.06 163 ARG A N 1
ATOM 1301 C CA . ARG A 1 163 ? 15.290 -2.371 -16.072 1.00 85.06 163 ARG A CA 1
ATOM 1302 C C . ARG A 1 163 ? 15.640 -2.190 -14.602 1.00 85.06 163 ARG A C 1
ATOM 1304 O O . ARG A 1 163 ? 16.540 -1.421 -14.299 1.00 85.06 163 ARG A O 1
ATOM 1311 N N . LEU A 1 164 ? 14.933 -2.879 -13.707 1.00 87.94 164 LEU A N 1
ATOM 1312 C CA . LEU A 1 164 ? 15.240 -2.830 -12.282 1.00 87.94 164 LEU A CA 1
ATOM 1313 C C . LEU A 1 164 ? 16.600 -3.475 -11.997 1.00 87.94 164 LEU A C 1
ATOM 1315 O O . LEU A 1 164 ? 17.368 -2.900 -11.242 1.00 87.94 164 LEU A O 1
ATOM 1319 N N . HIS A 1 165 ? 16.940 -4.586 -12.665 1.00 89.31 165 HIS A N 1
ATOM 1320 C CA . HIS A 1 165 ? 18.279 -5.181 -12.550 1.00 89.31 165 HIS A CA 1
ATOM 1321 C C . HIS A 1 165 ? 19.369 -4.209 -13.014 1.00 89.31 165 HIS A C 1
ATOM 1323 O O . HIS A 1 165 ? 20.364 -4.064 -12.322 1.00 89.31 165 HIS A O 1
ATOM 1329 N N . ILE A 1 166 ? 19.164 -3.498 -14.134 1.00 85.12 166 ILE A N 1
ATOM 1330 C CA . ILE A 1 166 ? 20.115 -2.466 -14.598 1.00 85.12 166 ILE A CA 1
ATOM 1331 C C . ILE A 1 166 ? 20.319 -1.409 -13.511 1.00 85.12 166 ILE A C 1
A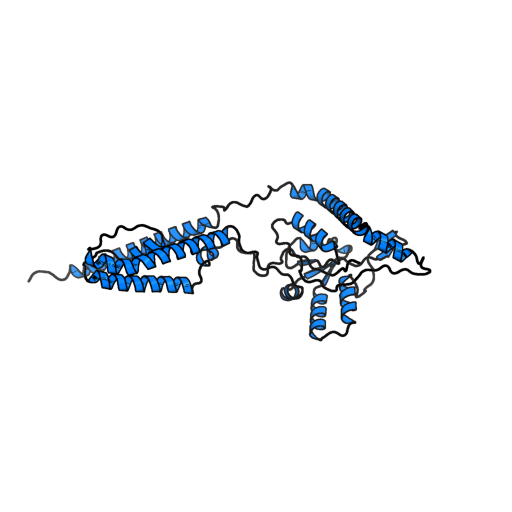TOM 1333 O O . ILE A 1 166 ? 21.445 -1.094 -13.160 1.00 85.12 166 ILE A O 1
ATOM 1337 N N . SER A 1 167 ? 19.228 -0.888 -12.948 1.00 87.31 167 SER A N 1
ATOM 1338 C CA . SER A 1 167 ? 19.295 0.127 -11.894 1.00 87.31 167 SER A CA 1
ATOM 1339 C C . SER A 1 167 ? 19.966 -0.372 -10.614 1.00 87.31 167 SER A C 1
ATOM 1341 O O . SER A 1 167 ? 20.683 0.391 -9.981 1.00 87.31 167 SER A O 1
ATOM 1343 N N . ILE A 1 168 ? 19.752 -1.636 -10.237 1.00 88.62 168 ILE A N 1
ATOM 1344 C CA . ILE A 1 168 ? 20.417 -2.254 -9.084 1.00 88.62 168 ILE A CA 1
ATOM 1345 C C . ILE A 1 168 ? 21.921 -2.373 -9.337 1.00 88.62 168 ILE A C 1
ATOM 1347 O O . ILE A 1 168 ? 22.701 -1.986 -8.475 1.00 88.62 168 ILE A O 1
ATOM 1351 N N . GLU A 1 169 ? 22.332 -2.876 -10.501 1.00 86.50 169 GLU A N 1
ATOM 1352 C CA . GLU A 1 169 ? 23.752 -3.021 -10.844 1.00 86.50 169 GLU A CA 1
ATOM 1353 C C . GLU A 1 169 ? 24.457 -1.662 -10.950 1.00 86.50 169 GLU A C 1
ATOM 1355 O O . GLU A 1 169 ? 25.555 -1.507 -10.418 1.00 86.50 169 GLU A O 1
ATOM 1360 N N . ASP A 1 170 ? 23.802 -0.656 -11.541 1.00 85.69 170 ASP A N 1
ATOM 1361 C CA . ASP A 1 170 ? 24.321 0.713 -11.557 1.00 85.69 170 ASP A CA 1
ATOM 1362 C C . ASP A 1 170 ? 24.499 1.239 -10.116 1.00 85.69 170 ASP A C 1
ATOM 1364 O O . ASP A 1 170 ? 25.549 1.788 -9.793 1.00 85.69 170 ASP A O 1
ATOM 1368 N N . TYR A 1 171 ? 23.519 1.034 -9.224 1.00 85.25 171 TYR A N 1
ATOM 1369 C CA . TYR A 1 171 ? 23.604 1.483 -7.825 1.00 85.25 171 TYR A CA 1
ATOM 1370 C C . TYR A 1 171 ? 24.713 0.758 -7.045 1.00 85.25 171 TYR A C 1
ATOM 1372 O O . TYR A 1 171 ? 25.435 1.393 -6.286 1.00 85.25 171 TYR A O 1
ATOM 1380 N N . LYS A 1 172 ? 24.914 -0.551 -7.273 1.00 86.56 172 LYS A N 1
ATOM 1381 C CA . LYS A 1 172 ? 26.018 -1.330 -6.670 1.00 86.56 172 LYS A CA 1
ATOM 1382 C C . LYS A 1 172 ? 27.405 -0.825 -7.071 1.00 86.56 172 LYS A C 1
ATOM 1384 O O . LYS A 1 172 ? 28.368 -1.090 -6.356 1.00 86.56 172 LYS A O 1
ATOM 1389 N N . SER A 1 173 ? 27.517 -0.169 -8.226 1.00 83.44 173 SER A N 1
ATOM 1390 C CA . SER A 1 173 ? 28.790 0.367 -8.719 1.00 83.44 173 SER A CA 1
ATOM 1391 C C . SER A 1 173 ? 29.218 1.662 -8.017 1.00 83.44 173 SER A C 1
ATOM 1393 O O . SER A 1 173 ? 30.390 2.032 -8.072 1.00 83.44 173 SER A O 1
ATOM 1395 N N . GLU A 1 174 ? 28.295 2.329 -7.322 1.00 80.69 174 GLU A N 1
ATOM 1396 C CA . GLU A 1 174 ? 28.584 3.460 -6.443 1.00 80.69 174 GLU A CA 1
ATOM 1397 C C . GLU A 1 174 ? 29.043 2.899 -5.079 1.00 80.69 174 GLU A C 1
ATOM 1399 O O . GLU A 1 174 ? 28.563 1.858 -4.649 1.00 80.69 174 GLU A O 1
ATOM 1404 N N . ASN A 1 175 ? 30.031 3.497 -4.403 1.00 73.25 175 ASN A N 1
ATOM 1405 C CA . ASN A 1 175 ? 30.609 2.935 -3.166 1.00 73.25 175 ASN A CA 1
ATOM 1406 C C . ASN A 1 175 ? 29.580 2.859 -2.012 1.00 73.25 175 ASN A C 1
ATOM 1408 O O . ASN A 1 175 ? 29.476 3.792 -1.215 1.00 73.25 175 ASN A O 1
ATOM 1412 N N . LEU A 1 176 ? 28.846 1.746 -1.912 1.00 83.19 176 LEU A N 1
ATOM 1413 C CA . LEU A 1 176 ? 27.751 1.546 -0.958 1.00 83.19 176 LEU A CA 1
ATOM 1414 C C . LEU A 1 176 ? 28.204 1.058 0.419 1.00 83.19 176 LEU A C 1
ATOM 1416 O O . LEU A 1 176 ? 29.202 0.348 0.580 1.00 83.19 176 LEU A O 1
ATOM 1420 N N . SER A 1 177 ? 27.391 1.376 1.426 1.00 88.19 177 SER A N 1
ATOM 1421 C CA . SER A 1 177 ? 27.492 0.769 2.751 1.00 88.19 177 SER A CA 1
ATOM 1422 C C . SER A 1 177 ? 27.101 -0.719 2.730 1.00 88.19 177 SER A C 1
ATOM 1424 O O . SER A 1 177 ? 26.397 -1.206 1.841 1.00 88.19 177 SER A O 1
ATOM 1426 N N . LYS A 1 178 ? 27.529 -1.473 3.753 1.00 88.12 178 LYS A N 1
ATOM 1427 C CA . LYS A 1 178 ? 27.176 -2.901 3.894 1.00 88.12 178 LYS A CA 1
ATOM 1428 C C . LYS A 1 178 ? 25.663 -3.128 4.010 1.00 88.12 178 LYS A C 1
ATOM 1430 O O . LYS A 1 178 ? 25.168 -4.142 3.521 1.00 88.12 178 LYS A O 1
ATOM 1435 N N . ASP A 1 179 ? 24.944 -2.205 4.644 1.00 88.00 179 ASP A N 1
ATOM 1436 C CA . ASP A 1 179 ? 23.498 -2.320 4.847 1.00 88.00 179 ASP A CA 1
ATOM 1437 C C . ASP A 1 179 ? 22.725 -2.093 3.543 1.00 88.00 179 ASP A C 1
ATOM 1439 O O . ASP A 1 179 ? 21.796 -2.844 3.243 1.00 88.00 179 ASP A O 1
ATOM 1443 N N . GLU A 1 180 ? 23.159 -1.141 2.713 1.00 88.38 180 GLU A N 1
ATOM 1444 C CA . GLU A 1 180 ? 22.582 -0.908 1.383 1.00 88.38 180 GLU A CA 1
ATOM 1445 C C . GLU A 1 180 ? 22.807 -2.096 0.445 1.00 88.38 180 GLU A C 1
ATOM 1447 O O . GLU A 1 180 ? 21.888 -2.509 -0.262 1.00 88.38 180 GLU A O 1
ATOM 1452 N N . LEU A 1 181 ? 23.995 -2.709 0.477 1.00 89.50 181 LEU A N 1
ATOM 1453 C CA . LEU A 1 181 ? 24.263 -3.932 -0.285 1.00 89.50 181 LEU A CA 1
ATOM 1454 C C . LEU A 1 181 ? 23.326 -5.068 0.136 1.00 89.50 181 LEU A C 1
ATOM 1456 O O . LEU A 1 181 ? 22.707 -5.709 -0.713 1.00 89.50 181 LEU A O 1
ATOM 1460 N N . LYS A 1 182 ? 23.146 -5.268 1.446 1.00 90.88 182 LYS A N 1
ATOM 1461 C CA . LYS A 1 182 ? 22.226 -6.278 1.984 1.00 90.88 182 LYS A CA 1
ATOM 1462 C C . LYS A 1 182 ? 20.773 -5.998 1.591 1.00 90.88 182 LYS A C 1
ATOM 1464 O O . LYS A 1 182 ? 20.018 -6.931 1.305 1.00 90.88 182 LYS A O 1
ATOM 1469 N N . PHE A 1 183 ? 20.371 -4.728 1.570 1.00 91.25 183 PHE A N 1
ATOM 1470 C CA . PHE A 1 183 ? 19.061 -4.313 1.075 1.00 91.25 183 PHE A CA 1
ATOM 1471 C C . PHE A 1 183 ? 18.888 -4.669 -0.406 1.00 91.25 183 PHE A C 1
ATOM 1473 O O . PHE A 1 183 ? 17.884 -5.288 -0.762 1.00 91.25 183 PHE A O 1
ATOM 1480 N N . LEU A 1 184 ? 19.868 -4.352 -1.258 1.00 91.12 184 LEU A N 1
ATOM 1481 C CA . LEU A 1 184 ? 19.807 -4.648 -2.690 1.00 91.12 184 LEU A CA 1
ATOM 1482 C C . LEU A 1 184 ? 19.800 -6.146 -2.993 1.00 91.12 184 LEU A C 1
ATOM 1484 O O . LEU A 1 184 ? 19.028 -6.582 -3.842 1.00 91.12 184 LEU A O 1
ATOM 1488 N N . GLU A 1 185 ? 20.604 -6.947 -2.294 1.00 90.38 185 GLU A N 1
ATOM 1489 C CA . GLU A 1 185 ? 20.583 -8.409 -2.432 1.00 90.38 185 GLU A CA 1
ATOM 1490 C C . GLU A 1 185 ? 19.208 -8.978 -2.060 1.00 90.38 185 GLU A C 1
ATOM 1492 O O . GLU A 1 185 ? 18.648 -9.827 -2.762 1.00 90.38 185 GLU A O 1
ATOM 1497 N N . LYS A 1 186 ? 18.614 -8.464 -0.976 1.00 91.38 186 LYS A N 1
ATOM 1498 C CA . LYS A 1 186 ? 17.261 -8.845 -0.566 1.00 91.38 186 LYS A CA 1
ATOM 1499 C C . LYS A 1 186 ? 16.225 -8.412 -1.602 1.00 91.38 186 LYS A C 1
ATOM 1501 O O . LYS A 1 186 ? 15.329 -9.201 -1.904 1.00 91.38 186 LYS A O 1
ATOM 1506 N N . LEU A 1 187 ? 16.348 -7.208 -2.157 1.00 91.12 187 LEU A N 1
ATOM 1507 C CA . LEU A 1 187 ? 15.488 -6.706 -3.226 1.00 91.12 187 LEU A CA 1
ATOM 1508 C C . LEU A 1 187 ? 15.565 -7.622 -4.452 1.00 91.12 187 LEU A C 1
ATOM 1510 O O . LEU A 1 187 ? 14.531 -8.096 -4.914 1.00 91.12 187 LEU A O 1
ATOM 1514 N N . GLU A 1 188 ? 16.776 -7.934 -4.914 1.00 90.00 188 GLU A N 1
ATOM 1515 C CA . GLU A 1 188 ? 17.045 -8.778 -6.080 1.00 90.00 188 GLU A CA 1
ATOM 1516 C C . GLU A 1 188 ? 16.470 -10.191 -5.913 1.00 90.00 188 GLU A C 1
ATOM 1518 O O . GLU A 1 188 ? 15.798 -10.699 -6.811 1.00 90.00 188 GLU A O 1
ATOM 1523 N N . SER A 1 189 ? 16.605 -10.783 -4.720 1.00 91.00 189 SER A N 1
ATOM 1524 C CA . SER A 1 189 ? 16.061 -12.115 -4.408 1.00 91.00 189 SER A CA 1
ATOM 1525 C C . SER A 1 189 ? 14.531 -12.222 -4.514 1.00 91.00 189 SER A C 1
ATOM 1527 O O . SER A 1 189 ? 13.986 -13.324 -4.605 1.00 91.00 189 SER A O 1
ATOM 1529 N N . ARG A 1 190 ? 13.817 -11.088 -4.483 1.00 92.12 190 ARG A N 1
ATOM 1530 C CA . ARG A 1 190 ? 12.349 -11.018 -4.538 1.00 92.12 190 ARG A CA 1
ATOM 1531 C C . ARG A 1 190 ? 11.807 -10.673 -5.922 1.00 92.12 190 ARG A C 1
ATOM 1533 O O . ARG A 1 190 ? 10.586 -10.647 -6.099 1.00 92.12 190 ARG A O 1
ATOM 1540 N N . ILE A 1 191 ? 12.678 -10.410 -6.895 1.00 92.25 191 ILE A N 1
ATOM 1541 C CA . ILE A 1 191 ? 12.271 -10.028 -8.244 1.00 92.25 191 ILE A CA 1
ATOM 1542 C C . ILE A 1 191 ? 11.821 -11.258 -9.033 1.00 92.25 191 ILE A C 1
ATOM 1544 O O . ILE A 1 191 ? 12.573 -12.205 -9.247 1.00 92.25 191 ILE A O 1
ATOM 1548 N N . PHE A 1 192 ? 10.599 -11.197 -9.555 1.00 91.50 192 PHE A N 1
ATOM 1549 C CA . PHE A 1 192 ? 10.093 -12.118 -10.559 1.00 91.50 192 PHE A CA 1
ATOM 1550 C C . PHE A 1 192 ? 9.966 -11.405 -11.906 1.00 91.50 192 PHE A C 1
ATOM 1552 O O . PHE A 1 192 ? 9.191 -10.458 -12.071 1.00 91.50 192 PHE A O 1
ATOM 1559 N N . VAL A 1 193 ? 10.713 -11.882 -12.901 1.00 90.56 193 VAL A N 1
ATOM 1560 C CA . VAL A 1 193 ? 10.682 -11.314 -14.251 1.00 90.56 193 VAL A CA 1
ATOM 1561 C C . VAL A 1 193 ? 9.610 -12.001 -15.086 1.00 90.56 193 VAL A C 1
ATOM 1563 O O . VAL A 1 193 ? 9.682 -13.198 -15.374 1.00 90.56 193 VAL A O 1
ATOM 1566 N N . ILE A 1 194 ? 8.629 -11.221 -15.526 1.00 89.50 194 ILE A N 1
ATOM 1567 C CA . ILE A 1 194 ? 7.600 -11.679 -16.451 1.00 89.50 194 ILE A CA 1
ATOM 1568 C C . ILE A 1 194 ? 8.178 -11.690 -17.865 1.00 89.50 194 ILE A C 1
ATOM 1570 O O . ILE A 1 194 ? 8.559 -10.644 -18.391 1.00 89.50 194 ILE A O 1
ATOM 1574 N N . ARG A 1 195 ? 8.213 -12.887 -18.455 1.00 88.31 195 ARG A N 1
ATOM 1575 C CA . ARG A 1 195 ? 8.616 -13.163 -19.835 1.00 88.31 195 ARG A CA 1
ATOM 1576 C C . ARG A 1 195 ? 7.392 -13.495 -20.683 1.00 88.31 195 ARG A C 1
ATOM 1578 O O . ARG A 1 195 ? 6.403 -14.001 -20.152 1.00 88.31 195 ARG A O 1
ATOM 1585 N N . ASP A 1 196 ? 7.498 -13.323 -21.991 1.00 83.69 196 ASP A N 1
ATOM 1586 C CA . ASP A 1 196 ? 6.426 -13.579 -22.956 1.00 83.69 196 ASP A CA 1
ATOM 1587 C C . ASP A 1 196 ? 5.930 -15.031 -22.887 1.00 83.69 196 ASP A C 1
ATOM 1589 O O . ASP A 1 196 ? 4.730 -15.286 -22.947 1.00 83.69 196 ASP A O 1
ATOM 1593 N N . ARG A 1 197 ? 6.833 -15.985 -22.624 1.00 83.31 197 ARG A N 1
ATOM 1594 C CA . ARG A 1 197 ? 6.491 -17.408 -22.435 1.00 83.31 197 ARG A CA 1
ATOM 1595 C C . ARG A 1 197 ? 5.541 -17.686 -21.263 1.00 83.31 197 ARG A C 1
ATOM 1597 O O . ARG A 1 197 ? 4.961 -18.763 -21.207 1.00 83.31 197 ARG A O 1
ATOM 1604 N N . HIS A 1 198 ? 5.428 -16.775 -20.294 1.00 84.62 198 HIS A N 1
ATOM 1605 C CA . HIS A 1 198 ? 4.572 -16.980 -19.124 1.00 84.62 198 HIS A CA 1
ATOM 1606 C C . HIS A 1 198 ? 3.089 -16.710 -19.429 1.00 84.62 198 HIS A C 1
ATOM 1608 O O . HIS A 1 198 ? 2.261 -16.975 -18.563 1.00 84.62 198 HIS A O 1
ATOM 1614 N N . ASN A 1 199 ? 2.741 -16.183 -20.617 1.00 83.75 199 ASN A N 1
ATOM 1615 C CA . ASN A 1 199 ? 1.371 -15.783 -20.980 1.00 83.75 199 ASN A CA 1
ATOM 1616 C C . ASN A 1 199 ? 0.687 -14.928 -19.892 1.00 83.75 199 ASN A C 1
ATOM 1618 O O . ASN A 1 199 ? -0.523 -14.997 -19.677 1.00 83.75 199 ASN A O 1
ATOM 1622 N N . LEU A 1 200 ? 1.479 -14.118 -19.186 1.00 85.38 200 LEU A N 1
ATOM 1623 C CA . LEU A 1 200 ? 1.064 -13.337 -18.028 1.00 85.38 200 LEU A CA 1
ATOM 1624 C C . LEU A 1 200 ? 1.440 -11.875 -18.258 1.00 85.38 200 LEU A C 1
ATOM 1626 O O . LEU A 1 200 ? 2.545 -11.574 -18.699 1.00 85.38 200 LEU A O 1
ATOM 1630 N N . THR A 1 201 ? 0.531 -10.956 -17.945 1.00 87.25 201 THR A N 1
ATOM 1631 C CA . THR A 1 201 ? 0.812 -9.515 -17.949 1.00 87.25 201 THR A CA 1
ATOM 1632 C C . THR A 1 201 ? 1.142 -9.041 -16.535 1.00 87.25 201 THR A C 1
ATOM 1634 O O . THR A 1 201 ? 0.750 -9.672 -15.554 1.00 87.25 201 THR A O 1
ATOM 1637 N N . LEU A 1 202 ? 1.818 -7.893 -16.412 1.00 88.25 202 LEU A N 1
ATOM 1638 C CA . LEU A 1 202 ? 2.097 -7.276 -15.107 1.00 88.25 202 LEU A CA 1
ATOM 1639 C C . LEU A 1 202 ? 0.823 -7.062 -14.280 1.00 88.25 202 LEU A C 1
ATOM 1641 O O . LEU A 1 202 ? 0.811 -7.363 -13.091 1.00 88.25 202 LEU A O 1
ATOM 1645 N N . ILE A 1 203 ? -0.257 -6.599 -14.915 1.00 87.00 203 ILE A N 1
ATOM 1646 C CA . ILE A 1 203 ? -1.533 -6.361 -14.234 1.00 87.00 203 ILE A CA 1
ATOM 1647 C C . ILE A 1 203 ? -2.191 -7.672 -13.776 1.00 87.00 203 ILE A C 1
ATOM 1649 O O . ILE A 1 203 ? -2.701 -7.744 -12.660 1.00 87.00 203 ILE A O 1
ATOM 1653 N N . ASN A 1 204 ? -2.112 -8.738 -14.582 1.00 87.06 204 ASN A N 1
ATOM 1654 C CA . ASN A 1 204 ? -2.652 -10.047 -14.213 1.00 87.06 204 ASN A CA 1
ATOM 1655 C C . ASN A 1 204 ? -1.865 -10.668 -13.053 1.00 87.06 204 ASN A C 1
ATOM 1657 O O . ASN A 1 204 ? -2.472 -11.283 -12.179 1.00 87.06 204 ASN A O 1
ATOM 1661 N N . ALA A 1 205 ? -0.545 -10.460 -13.002 1.00 86.50 205 ALA A N 1
ATOM 1662 C CA . ALA A 1 205 ? 0.322 -10.993 -11.951 1.00 86.50 205 ALA A CA 1
ATOM 1663 C C . ALA A 1 205 ? -0.012 -10.460 -10.549 1.00 86.50 205 ALA A C 1
ATOM 1665 O O . ALA A 1 205 ? 0.149 -11.176 -9.566 1.00 86.50 205 ALA A O 1
ATOM 1666 N N . ILE A 1 206 ? -0.504 -9.221 -10.456 1.00 88.75 206 ILE A N 1
ATOM 1667 C CA . ILE A 1 206 ? -0.928 -8.614 -9.184 1.00 88.75 206 ILE A CA 1
ATOM 1668 C C . ILE A 1 206 ? -2.439 -8.659 -8.965 1.00 88.75 206 ILE A C 1
ATOM 1670 O O . ILE A 1 206 ? -2.916 -8.257 -7.910 1.00 88.75 206 ILE A O 1
ATOM 1674 N N . SER A 1 207 ? -3.207 -9.150 -9.939 1.00 80.62 207 SER A N 1
ATOM 1675 C CA . SER A 1 207 ? -4.673 -9.136 -9.889 1.00 80.62 207 SER A CA 1
ATOM 1676 C C . SER A 1 207 ? -5.257 -9.949 -8.730 1.00 80.62 207 SER A C 1
ATOM 1678 O O . SER A 1 207 ? -6.393 -9.691 -8.322 1.00 80.62 207 SER A O 1
ATOM 1680 N N . SER A 1 208 ? -4.501 -10.917 -8.203 1.00 79.88 208 SER A N 1
ATOM 1681 C CA . SER A 1 208 ? -4.872 -11.738 -7.050 1.00 79.88 208 SER A CA 1
ATOM 1682 C C . SER A 1 208 ? -4.670 -11.038 -5.706 1.00 79.88 208 SER A C 1
ATOM 1684 O O . SER A 1 208 ? -5.150 -11.567 -4.711 1.00 79.88 208 SER A O 1
ATOM 1686 N N . CYS A 1 209 ? -3.982 -9.887 -5.666 1.00 81.94 209 CYS A N 1
ATOM 1687 C CA . CYS A 1 209 ? -3.693 -9.119 -4.449 1.00 81.94 209 CYS A CA 1
ATOM 1688 C C . CYS A 1 209 ? -3.203 -10.006 -3.296 1.00 81.94 209 CYS A C 1
ATOM 1690 O O . CYS A 1 209 ? -3.734 -9.951 -2.195 1.00 81.94 209 CYS A O 1
ATOM 1692 N N . ASN A 1 210 ? -2.223 -10.867 -3.575 1.00 85.69 210 ASN A N 1
ATOM 1693 C CA . ASN A 1 210 ? -1.676 -11.796 -2.592 1.00 85.69 210 ASN A CA 1
ATOM 1694 C C . ASN A 1 210 ? -0.179 -11.543 -2.474 1.00 85.69 210 ASN A C 1
ATOM 1696 O O . ASN A 1 210 ? 0.596 -12.153 -3.214 1.00 85.69 210 ASN A O 1
ATOM 1700 N N . LYS A 1 211 ? 0.211 -10.591 -1.614 1.00 87.38 211 LYS A N 1
ATOM 1701 C CA . LYS A 1 211 ? 1.620 -10.218 -1.404 1.00 87.38 211 LYS A CA 1
ATOM 1702 C C . LYS A 1 211 ? 2.390 -10.086 -2.721 1.00 87.38 211 LYS A C 1
ATOM 1704 O O . LYS A 1 211 ? 3.438 -10.688 -2.964 1.00 87.38 211 LYS A O 1
ATOM 1709 N N . SER A 1 212 ? 1.813 -9.306 -3.620 1.00 91.06 212 SER A N 1
ATOM 1710 C CA . SER A 1 212 ? 2.319 -9.093 -4.967 1.00 91.06 212 SER A CA 1
ATOM 1711 C C . SER A 1 212 ? 2.401 -7.599 -5.229 1.00 91.06 212 SER A C 1
ATOM 1713 O O . SER A 1 212 ? 1.429 -6.873 -4.994 1.00 91.06 212 SER A O 1
ATOM 1715 N N . ALA A 1 213 ? 3.539 -7.135 -5.727 1.00 93.44 213 ALA A N 1
ATOM 1716 C CA . ALA A 1 213 ? 3.712 -5.758 -6.162 1.00 93.44 213 ALA A CA 1
ATOM 1717 C C . ALA A 1 213 ? 4.353 -5.737 -7.545 1.00 93.44 213 ALA A C 1
ATOM 1719 O O . ALA A 1 213 ? 5.188 -6.583 -7.850 1.00 93.44 213 ALA A O 1
ATOM 1720 N N . ILE A 1 214 ? 3.973 -4.783 -8.386 1.00 93.81 214 ILE A N 1
ATOM 1721 C CA . ILE A 1 214 ? 4.703 -4.504 -9.624 1.00 93.81 214 ILE A CA 1
ATOM 1722 C C . ILE A 1 214 ? 5.687 -3.370 -9.386 1.00 93.81 214 ILE A C 1
ATOM 1724 O O . ILE A 1 214 ? 5.378 -2.448 -8.634 1.00 93.81 214 ILE A O 1
ATOM 1728 N N . VAL A 1 215 ? 6.834 -3.405 -10.062 1.00 93.81 215 VAL A N 1
ATOM 1729 C CA . VAL A 1 215 ? 7.827 -2.320 -10.027 1.00 93.81 215 VAL A CA 1
ATOM 1730 C C . VAL A 1 215 ? 8.020 -1.753 -11.439 1.00 93.81 215 VAL A C 1
ATOM 1732 O O . VAL A 1 215 ? 8.925 -2.166 -12.170 1.00 93.81 215 VAL A O 1
ATOM 1735 N N . PRO A 1 216 ? 7.108 -0.876 -11.897 1.00 90.69 216 PRO A N 1
ATOM 1736 C CA . PRO A 1 216 ? 7.265 -0.136 -13.141 1.00 90.69 216 PRO A CA 1
ATOM 1737 C C . PRO A 1 216 ? 8.323 0.967 -13.017 1.00 90.69 216 PRO A C 1
ATOM 1739 O O . PRO A 1 216 ? 8.574 1.519 -11.947 1.00 90.69 216 PRO A O 1
ATOM 1742 N N . PHE A 1 217 ? 8.891 1.336 -14.164 1.00 86.94 217 PHE A N 1
ATOM 1743 C CA . PHE A 1 217 ? 9.830 2.447 -14.271 1.00 86.94 217 PHE A CA 1
ATOM 1744 C C . PHE A 1 217 ? 9.142 3.689 -14.849 1.00 86.94 217 PHE A C 1
ATOM 1746 O O . PHE A 1 217 ? 8.509 3.616 -15.910 1.00 86.94 217 PHE A O 1
ATOM 1753 N N . GLY A 1 218 ? 9.295 4.830 -14.178 1.00 86.00 218 GLY A N 1
ATOM 1754 C CA . GLY A 1 218 ? 8.755 6.119 -14.606 1.00 86.00 218 GLY A CA 1
ATOM 1755 C C . GLY A 1 218 ? 7.223 6.178 -14.600 1.00 86.00 218 GLY A C 1
ATOM 1756 O O . GLY A 1 218 ? 6.548 5.566 -13.774 1.00 86.00 218 GLY A O 1
ATOM 1757 N N . ASN A 1 219 ? 6.653 6.903 -15.566 1.00 81.19 219 ASN A N 1
ATOM 1758 C CA . ASN A 1 219 ? 5.218 7.247 -15.602 1.00 81.19 219 ASN A CA 1
ATOM 1759 C C . ASN A 1 219 ? 4.280 6.066 -15.915 1.00 81.19 219 ASN A C 1
ATOM 1761 O O . ASN A 1 219 ? 3.064 6.242 -15.969 1.00 81.19 219 ASN A O 1
ATOM 1765 N N . ALA A 1 220 ? 4.821 4.869 -16.159 1.00 85.25 220 ALA A N 1
ATOM 1766 C CA . ALA A 1 220 ? 4.012 3.669 -16.353 1.00 85.25 220 ALA A CA 1
ATOM 1767 C C . ALA A 1 220 ? 3.233 3.293 -15.081 1.00 85.25 220 ALA A C 1
ATOM 1769 O O . ALA A 1 220 ? 2.200 2.635 -15.172 1.00 85.25 220 ALA A O 1
ATOM 1770 N N . ILE A 1 221 ? 3.695 3.727 -13.903 1.00 89.38 221 ILE A N 1
ATOM 1771 C CA . ILE A 1 221 ? 3.019 3.427 -12.642 1.00 89.38 221 ILE A CA 1
ATOM 1772 C C . ILE A 1 221 ? 1.610 4.012 -12.557 1.00 89.38 221 ILE A C 1
ATOM 1774 O O . ILE A 1 221 ? 0.705 3.318 -12.105 1.00 89.38 221 ILE A O 1
ATOM 1778 N N . ASP A 1 222 ? 1.402 5.241 -13.034 1.00 87.56 222 ASP A N 1
ATOM 1779 C CA . ASP A 1 222 ? 0.094 5.904 -12.970 1.00 87.56 222 ASP A CA 1
ATOM 1780 C C . ASP A 1 222 ? -0.917 5.233 -13.915 1.00 87.56 222 ASP A C 1
ATOM 1782 O O . ASP A 1 222 ? -2.115 5.161 -13.628 1.00 87.56 222 ASP A O 1
ATOM 1786 N N . GLU A 1 223 ? -0.422 4.688 -15.032 1.00 87.50 223 GLU A N 1
ATOM 1787 C CA . GLU A 1 223 ? -1.218 3.885 -15.960 1.00 87.50 223 GLU A CA 1
ATOM 1788 C C . GLU A 1 223 ? -1.678 2.587 -15.280 1.00 87.50 223 GLU A C 1
ATOM 1790 O O . GLU A 1 223 ? -2.875 2.303 -15.251 1.00 87.50 223 GLU A O 1
ATOM 1795 N N . TYR A 1 224 ? -0.759 1.837 -14.663 1.00 89.75 224 TYR A N 1
ATOM 1796 C CA . TYR A 1 224 ? -1.114 0.613 -13.941 1.00 89.75 224 TYR A CA 1
ATOM 1797 C C . TYR A 1 224 ? -1.995 0.875 -12.718 1.00 89.75 224 TYR A C 1
ATOM 1799 O O . TYR A 1 224 ? -2.895 0.085 -12.445 1.00 89.75 224 TYR A O 1
ATOM 1807 N N . GLU A 1 225 ? -1.784 1.980 -12.002 1.00 89.31 225 GLU A N 1
ATOM 1808 C CA . GLU A 1 225 ? -2.636 2.396 -10.886 1.00 89.31 225 GLU A CA 1
ATOM 1809 C C . GLU A 1 225 ? -4.079 2.593 -11.357 1.00 89.31 225 GLU A C 1
ATOM 1811 O O . GLU A 1 225 ? -5.012 2.066 -10.750 1.00 89.31 225 GLU A O 1
ATOM 1816 N N . SER A 1 226 ? -4.256 3.299 -12.475 1.00 86.62 226 SER A N 1
ATOM 1817 C CA . SER A 1 226 ? -5.570 3.548 -13.070 1.00 86.62 226 SER A CA 1
ATOM 1818 C C . SER A 1 226 ? -6.235 2.250 -13.537 1.00 86.62 226 SER A C 1
ATOM 1820 O O . SER A 1 226 ? -7.411 2.023 -13.258 1.00 86.62 226 SER A O 1
ATOM 1822 N N . GLN A 1 227 ? -5.478 1.367 -14.194 1.00 87.75 227 GLN A N 1
ATOM 1823 C CA . GLN A 1 227 ? -5.966 0.057 -14.633 1.00 87.75 227 GLN A CA 1
ATOM 1824 C C . GLN A 1 227 ? -6.375 -0.828 -13.450 1.00 87.75 227 GLN A C 1
ATOM 1826 O O . GLN A 1 227 ? -7.428 -1.460 -13.487 1.00 87.75 227 GLN A O 1
ATOM 1831 N N . LEU A 1 228 ? -5.575 -0.862 -12.382 1.00 86.88 228 LEU A N 1
ATOM 1832 C CA . LEU A 1 228 ? -5.843 -1.703 -11.219 1.00 86.88 228 LEU A CA 1
ATOM 1833 C C . LEU A 1 228 ? -7.039 -1.190 -10.416 1.00 86.88 228 LEU A C 1
ATOM 1835 O O . LEU A 1 228 ? -7.882 -1.990 -10.026 1.00 86.88 228 LEU A O 1
ATOM 1839 N N . LYS A 1 229 ? -7.166 0.132 -10.241 1.00 85.06 229 LYS A N 1
ATOM 1840 C CA . LYS A 1 229 ? -8.355 0.755 -9.635 1.00 85.06 229 LYS A CA 1
ATOM 1841 C C . LYS A 1 229 ? -9.621 0.461 -10.436 1.00 85.06 229 LYS A C 1
ATOM 1843 O O . LYS A 1 229 ? -10.657 0.186 -9.842 1.00 85.06 229 LYS A O 1
ATOM 1848 N N . PHE A 1 230 ? -9.529 0.462 -11.766 1.00 82.69 230 PHE A N 1
ATOM 1849 C CA . PHE A 1 230 ? -10.646 0.097 -12.637 1.00 82.69 230 PHE A CA 1
ATOM 1850 C C . PHE A 1 230 ? -11.039 -1.383 -12.493 1.00 82.69 230 PHE A C 1
ATOM 1852 O O . PHE A 1 230 ? -12.219 -1.701 -12.393 1.00 82.69 230 PHE A O 1
ATOM 1859 N N . LEU A 1 231 ? -10.064 -2.297 -12.447 1.00 82.12 231 LEU A N 1
ATOM 1860 C CA . LEU A 1 231 ? -10.323 -3.738 -12.307 1.00 82.12 231 LEU A CA 1
ATOM 1861 C C . LEU A 1 231 ? -10.748 -4.139 -10.886 1.00 82.12 231 LEU A C 1
ATOM 1863 O O . LEU A 1 231 ? -11.432 -5.146 -10.697 1.00 82.12 231 LEU A O 1
ATOM 1867 N N . ARG A 1 232 ? -10.307 -3.390 -9.871 1.00 77.62 232 ARG A N 1
ATOM 1868 C CA . ARG A 1 232 ? -10.481 -3.703 -8.449 1.00 77.62 232 ARG A CA 1
ATOM 1869 C C . ARG A 1 232 ? -10.845 -2.444 -7.639 1.00 77.62 232 ARG A C 1
ATOM 1871 O O . ARG A 1 232 ? -10.055 -2.031 -6.785 1.00 77.62 232 ARG A O 1
ATOM 1878 N N . PRO A 1 233 ? -12.049 -1.875 -7.829 1.00 72.31 233 PRO A N 1
ATOM 1879 C CA . PRO A 1 233 ? -12.471 -0.654 -7.130 1.00 72.31 233 PRO A CA 1
ATOM 1880 C C . PRO A 1 233 ? -12.502 -0.820 -5.603 1.00 72.31 233 PRO A C 1
ATOM 1882 O O . PRO A 1 233 ? -12.138 0.093 -4.873 1.00 72.31 233 PRO A O 1
ATOM 1885 N N . ASN A 1 234 ? -12.833 -2.025 -5.125 1.00 71.69 234 ASN A N 1
ATOM 1886 C CA . ASN A 1 234 ? -12.908 -2.346 -3.695 1.00 71.69 234 ASN A CA 1
ATOM 1887 C C . ASN A 1 234 ? -11.549 -2.694 -3.059 1.00 71.69 234 ASN A C 1
ATOM 1889 O O . ASN A 1 234 ? -11.503 -3.015 -1.874 1.00 71.69 234 ASN A O 1
ATOM 1893 N N . SER A 1 235 ? -10.459 -2.730 -3.835 1.00 74.50 235 SER A N 1
ATOM 1894 C CA . SER A 1 235 ? -9.129 -3.047 -3.304 1.00 74.50 235 SER A CA 1
ATOM 1895 C C . SER A 1 235 ? -8.370 -1.779 -2.934 1.00 74.50 235 SER A C 1
ATOM 1897 O O . SER A 1 235 ? -8.465 -0.754 -3.614 1.00 74.50 235 SER A O 1
ATOM 1899 N N . HIS A 1 236 ? -7.563 -1.859 -1.879 1.00 79.88 236 HIS A N 1
ATOM 1900 C CA . HIS A 1 236 ? -6.674 -0.771 -1.502 1.00 79.88 236 HIS A CA 1
ATOM 1901 C C . HIS A 1 236 ? -5.439 -0.788 -2.401 1.00 79.88 236 HIS A C 1
ATOM 1903 O O . HIS A 1 236 ? -4.417 -1.394 -2.086 1.00 79.88 236 HIS A O 1
ATOM 1909 N N . VAL A 1 237 ? -5.551 -0.112 -3.544 1.00 86.12 237 VAL A N 1
ATOM 1910 C CA . VAL A 1 237 ? -4.422 0.118 -4.447 1.00 86.12 237 VAL A CA 1
ATOM 1911 C C . VAL A 1 237 ? -3.499 1.174 -3.847 1.00 86.12 237 VAL A C 1
ATOM 1913 O O . VAL A 1 237 ? -3.902 2.319 -3.634 1.00 86.12 237 VAL A O 1
ATOM 1916 N N . VAL A 1 238 ? -2.251 0.788 -3.600 1.00 88.12 238 VAL A N 1
ATOM 1917 C CA . VAL A 1 238 ? -1.229 1.615 -2.963 1.00 88.12 238 VAL A CA 1
ATOM 1918 C C . VAL A 1 238 ? -0.017 1.748 -3.871 1.00 88.12 238 VAL A C 1
ATOM 1920 O O . VAL A 1 238 ? 0.549 0.759 -4.339 1.00 88.12 238 VAL A O 1
ATOM 1923 N N . LYS A 1 239 ? 0.387 3.000 -4.086 1.00 90.56 239 LYS A N 1
ATOM 1924 C CA . LYS A 1 239 ? 1.607 3.395 -4.787 1.00 90.56 239 LYS A CA 1
ATOM 1925 C C . LYS A 1 239 ? 2.675 3.789 -3.769 1.00 90.56 239 LYS A C 1
ATOM 1927 O O . LYS A 1 239 ? 2.371 4.533 -2.834 1.00 90.56 239 LYS A O 1
ATOM 1932 N N . SER A 1 240 ? 3.913 3.344 -3.977 1.00 91.06 240 SER A N 1
ATOM 1933 C CA . SER A 1 240 ? 5.047 3.712 -3.124 1.00 91.06 240 SER A CA 1
ATOM 1934 C C . SER A 1 240 ? 5.210 5.225 -3.045 1.00 91.06 240 SER A C 1
ATOM 1936 O O . SER A 1 240 ? 5.041 5.932 -4.044 1.00 91.06 240 SER A O 1
ATOM 1938 N N . ARG A 1 241 ? 5.549 5.743 -1.863 1.00 88.00 241 ARG A N 1
ATOM 1939 C CA . ARG A 1 241 ? 5.973 7.146 -1.709 1.00 88.00 241 ARG A CA 1
ATOM 1940 C C . ARG A 1 241 ? 7.433 7.311 -2.092 1.00 88.00 241 ARG A C 1
ATOM 1942 O O . ARG A 1 241 ? 7.797 8.327 -2.671 1.00 88.00 241 ARG A O 1
ATOM 1949 N N . GLU A 1 242 ? 8.221 6.292 -1.782 1.00 88.25 242 GLU A N 1
ATOM 1950 C CA . GLU A 1 242 ? 9.632 6.214 -2.105 1.00 88.25 242 GLU A CA 1
ATOM 1951 C C . GLU A 1 242 ? 9.852 6.063 -3.615 1.00 88.25 242 GLU A C 1
ATOM 1953 O O . GLU A 1 242 ? 9.135 5.318 -4.297 1.00 88.25 242 GLU A O 1
ATOM 1958 N N . GLU A 1 243 ? 10.851 6.789 -4.114 1.00 89.19 243 GLU A N 1
ATOM 1959 C CA . GLU A 1 243 ? 11.334 6.754 -5.489 1.00 89.19 243 GLU A CA 1
ATOM 1960 C C . GLU A 1 243 ? 12.702 6.077 -5.504 1.00 89.19 243 GLU A C 1
ATOM 1962 O O . GLU A 1 243 ? 13.707 6.684 -5.143 1.00 89.19 243 GLU A O 1
ATOM 1967 N N . PHE A 1 244 ? 12.741 4.816 -5.923 1.00 87.69 244 PHE A N 1
ATOM 1968 C CA . PHE A 1 244 ? 13.983 4.062 -5.998 1.00 87.69 244 PHE A CA 1
ATOM 1969 C C . PHE A 1 244 ? 14.739 4.409 -7.281 1.00 87.69 244 PHE A C 1
ATOM 1971 O O . PHE A 1 244 ? 14.171 4.365 -8.375 1.00 87.69 244 PHE A O 1
ATOM 1978 N N . TYR A 1 245 ? 16.029 4.716 -7.147 1.00 83.06 245 TYR A N 1
ATOM 1979 C CA . TYR A 1 245 ? 16.954 4.957 -8.255 1.00 83.06 245 TYR A CA 1
ATOM 1980 C C . TYR A 1 245 ? 16.439 5.991 -9.274 1.00 83.06 245 TYR A C 1
ATOM 1982 O O . TYR A 1 245 ? 15.961 5.672 -10.368 1.00 83.06 245 TYR A O 1
ATOM 1990 N N . LYS A 1 246 ? 16.510 7.265 -8.884 1.00 84.81 246 LYS A N 1
ATOM 1991 C CA . LYS A 1 246 ? 16.086 8.394 -9.713 1.00 84.81 246 LYS A CA 1
ATOM 1992 C C . LYS A 1 246 ? 17.179 8.754 -10.716 1.00 84.81 246 LYS A C 1
ATOM 1994 O O . LYS A 1 246 ? 18.260 9.178 -10.325 1.00 84.81 246 LYS A O 1
ATOM 1999 N N . LYS A 1 247 ? 16.877 8.635 -12.009 1.00 79.88 247 LYS A N 1
ATOM 2000 C CA . LYS A 1 247 ? 17.813 8.950 -13.095 1.00 79.88 247 LYS A CA 1
ATOM 2001 C C . LYS A 1 247 ? 17.163 9.865 -14.117 1.00 79.88 247 LYS A C 1
ATOM 2003 O O . LYS A 1 247 ? 16.002 9.691 -14.503 1.00 79.88 247 LYS A O 1
ATOM 2008 N N . GLU A 1 248 ? 17.917 10.858 -14.563 1.00 81.00 248 GLU A N 1
ATOM 2009 C CA . GLU A 1 248 ? 17.493 11.700 -15.671 1.00 81.00 248 GLU A CA 1
ATOM 2010 C C . GLU A 1 248 ? 17.657 10.949 -16.987 1.00 81.00 248 GLU A C 1
ATOM 2012 O O . GLU A 1 248 ? 18.629 10.224 -17.208 1.00 81.00 248 GLU A O 1
ATOM 2017 N N . ARG A 1 249 ? 16.669 11.098 -17.868 1.00 74.50 249 ARG A N 1
ATOM 2018 C CA . ARG A 1 249 ? 16.747 10.547 -19.216 1.00 74.50 249 ARG A CA 1
ATOM 2019 C C . ARG A 1 249 ? 17.309 11.575 -20.176 1.00 74.50 249 ARG A C 1
ATOM 2021 O O . ARG A 1 249 ? 16.857 12.717 -20.199 1.00 74.50 249 ARG A O 1
ATOM 2028 N N . GLY A 1 250 ? 18.200 11.096 -21.032 1.00 76.19 250 GLY A N 1
ATOM 2029 C CA . GLY A 1 250 ? 18.716 11.818 -22.181 1.00 76.19 250 GLY A CA 1
ATOM 2030 C C . GLY A 1 250 ? 18.669 10.957 -23.436 1.00 76.19 250 GLY A C 1
ATOM 2031 O O . GLY A 1 250 ? 18.351 9.766 -23.395 1.00 76.19 250 GLY A O 1
ATOM 2032 N N . TRP A 1 251 ? 18.990 11.585 -24.556 1.00 75.56 251 TRP A N 1
ATOM 2033 C CA . TRP A 1 251 ? 19.204 10.904 -25.822 1.00 75.56 251 TRP A CA 1
ATOM 2034 C C . TRP A 1 251 ? 20.699 10.670 -25.985 1.00 75.56 251 TRP A C 1
ATOM 2036 O O . TRP A 1 251 ? 21.485 11.598 -25.811 1.00 75.56 251 TRP A O 1
ATOM 2046 N N . LEU A 1 252 ? 21.087 9.443 -26.326 1.00 74.62 252 LEU A N 1
ATOM 2047 C CA . LEU A 1 252 ? 22.447 9.160 -26.763 1.00 74.62 252 LEU A CA 1
ATOM 2048 C C . LEU A 1 252 ? 22.474 9.277 -28.286 1.00 74.62 252 LEU A C 1
ATOM 2050 O O . LEU A 1 252 ? 21.784 8.529 -28.977 1.00 74.62 252 LEU A O 1
ATOM 2054 N N . VAL A 1 253 ? 23.220 10.254 -28.796 1.00 74.50 253 VAL A N 1
ATOM 2055 C CA . VAL A 1 253 ? 23.327 10.538 -30.231 1.00 74.50 253 VAL A CA 1
ATOM 2056 C C . VAL A 1 253 ? 24.723 10.130 -30.690 1.00 74.50 253 VAL A C 1
ATOM 2058 O O . VAL A 1 253 ? 25.716 10.597 -30.137 1.00 74.50 253 VAL A O 1
ATOM 2061 N N . GLY A 1 254 ? 24.802 9.228 -31.669 1.00 67.75 254 GLY A N 1
ATOM 2062 C CA . GLY A 1 254 ? 26.065 8.789 -32.266 1.00 67.75 254 GLY A CA 1
ATOM 2063 C C . GLY A 1 254 ? 26.345 9.509 -33.587 1.00 67.75 254 GLY A C 1
ATOM 2064 O O . GLY A 1 254 ? 25.452 9.569 -34.421 1.00 67.75 254 GLY A O 1
ATOM 2065 N N . TYR A 1 255 ? 27.591 9.977 -33.760 1.00 59.81 255 TYR A N 1
ATOM 2066 C CA . TYR A 1 255 ? 28.178 10.643 -34.942 1.00 59.81 255 TYR A CA 1
ATOM 2067 C C . TYR A 1 255 ? 27.488 11.940 -35.437 1.00 59.81 255 TYR A C 1
ATOM 2069 O O . TYR A 1 255 ? 26.297 11.971 -35.704 1.00 59.81 255 TYR A O 1
ATOM 2077 N N . ALA A 1 256 ? 28.297 13.003 -35.595 1.00 57.34 256 ALA A N 1
ATOM 2078 C CA . ALA A 1 256 ? 27.989 14.315 -36.196 1.00 57.34 256 ALA A CA 1
ATOM 2079 C C . ALA A 1 256 ? 26.654 14.962 -35.767 1.00 57.34 256 ALA A C 1
ATOM 2081 O O . ALA A 1 256 ? 25.619 14.837 -36.417 1.00 57.34 256 ALA A O 1
ATOM 2082 N N . ILE A 1 257 ? 26.707 15.716 -34.668 1.00 64.88 257 ILE A N 1
ATOM 2083 C CA . ILE A 1 257 ? 25.569 16.463 -34.130 1.00 64.88 257 ILE A CA 1
ATOM 2084 C C . ILE A 1 257 ? 25.336 17.725 -34.974 1.00 64.88 257 ILE A C 1
ATOM 2086 O O . ILE A 1 257 ? 26.231 18.558 -35.102 1.00 64.88 257 ILE A O 1
ATOM 2090 N N . ASP A 1 258 ? 24.116 17.897 -35.490 1.00 75.56 258 ASP A N 1
ATOM 2091 C CA . ASP A 1 258 ? 23.573 19.228 -35.789 1.00 75.56 258 ASP A CA 1
ATOM 2092 C C . ASP A 1 258 ? 23.540 20.008 -34.459 1.00 75.56 258 ASP A C 1
ATOM 2094 O O . ASP A 1 258 ? 22.764 19.633 -33.573 1.00 75.56 258 ASP A O 1
ATOM 2098 N N . PRO A 1 259 ? 24.361 21.059 -34.264 1.00 76.56 259 PRO A N 1
ATOM 2099 C CA . PRO A 1 259 ? 24.433 21.792 -32.996 1.00 76.56 259 PRO A CA 1
ATOM 2100 C C . PRO A 1 259 ? 23.092 22.436 -32.615 1.00 76.56 259 PRO A C 1
ATOM 2102 O O . PRO A 1 259 ? 22.863 22.768 -31.455 1.00 76.56 259 PRO A O 1
ATOM 2105 N N . GLN A 1 260 ? 22.162 22.569 -33.565 1.00 84.19 260 GLN A N 1
ATOM 2106 C CA . GLN A 1 260 ? 20.821 23.069 -33.289 1.00 84.19 260 GLN A CA 1
ATOM 2107 C C . GLN A 1 260 ? 19.914 22.024 -32.631 1.00 84.19 260 GLN A C 1
ATOM 2109 O O . GLN A 1 260 ? 18.847 22.386 -32.132 1.00 84.19 260 GLN A O 1
ATOM 2114 N N . LEU A 1 261 ? 20.288 20.744 -32.601 1.00 82.88 261 LEU A N 1
ATOM 2115 C CA . LEU A 1 261 ? 19.434 19.678 -32.078 1.00 82.88 261 LEU A CA 1
ATOM 2116 C C . LEU A 1 261 ? 19.049 19.920 -30.612 1.00 82.88 261 LEU A C 1
ATOM 2118 O O . LEU A 1 261 ? 17.876 19.804 -30.255 1.00 82.88 261 LEU A O 1
ATOM 2122 N N . GLU A 1 262 ? 20.007 20.338 -29.785 1.00 82.75 262 GLU A N 1
ATOM 2123 C CA . GLU A 1 262 ? 19.752 20.697 -28.388 1.00 82.75 262 GLU A CA 1
ATOM 2124 C C . GLU A 1 262 ? 18.775 21.875 -28.283 1.00 82.75 262 GLU A C 1
ATOM 2126 O O . GLU A 1 262 ? 17.786 21.802 -27.551 1.00 82.75 262 GLU A O 1
ATOM 2131 N N . THR A 1 263 ? 18.987 22.929 -29.081 1.00 86.25 263 THR A N 1
ATOM 2132 C CA . THR A 1 263 ? 18.108 24.110 -29.087 1.00 86.25 263 THR A CA 1
ATOM 2133 C C . THR A 1 263 ? 16.678 23.762 -29.505 1.00 86.25 263 THR A C 1
ATOM 2135 O O . THR A 1 263 ? 15.724 24.230 -28.884 1.00 86.25 263 THR A O 1
ATOM 2138 N N . ARG A 1 264 ? 16.504 22.864 -30.486 1.00 87.50 264 ARG A N 1
ATOM 2139 C CA . ARG A 1 264 ? 15.188 22.380 -30.929 1.00 87.50 264 ARG A CA 1
ATOM 2140 C C . ARG A 1 264 ? 14.496 21.556 -29.844 1.00 87.50 264 ARG A C 1
ATOM 2142 O O . ARG A 1 264 ? 13.306 21.748 -29.601 1.00 87.50 264 ARG A O 1
ATOM 2149 N N . PHE A 1 265 ? 15.221 20.672 -29.156 1.00 84.88 265 PHE A N 1
ATOM 2150 C CA . PHE A 1 265 ? 14.659 19.917 -28.032 1.00 84.88 265 PHE A CA 1
ATOM 2151 C C . PHE A 1 265 ? 14.295 20.816 -26.849 1.00 84.88 265 PHE A C 1
ATOM 2153 O O . PHE A 1 265 ? 13.242 20.620 -26.238 1.00 84.88 265 PHE A O 1
ATOM 2160 N N . SER A 1 266 ? 15.120 21.821 -26.555 1.00 86.00 266 SER A N 1
ATOM 2161 C CA . SER A 1 266 ? 14.832 22.819 -25.525 1.00 86.00 266 SER A CA 1
ATOM 2162 C C . SER A 1 266 ? 13.564 23.607 -25.861 1.00 86.00 266 SER A C 1
ATOM 2164 O O . SER A 1 266 ? 12.661 23.693 -25.030 1.00 86.00 266 SER A O 1
ATOM 2166 N N . ALA A 1 267 ? 13.419 24.064 -27.110 1.00 89.88 267 ALA A N 1
ATOM 2167 C CA . ALA A 1 267 ? 12.216 24.749 -27.580 1.00 89.88 267 ALA A CA 1
ATOM 2168 C C . ALA A 1 267 ? 10.958 23.868 -27.468 1.00 89.88 267 ALA A C 1
ATOM 2170 O O . ALA A 1 267 ? 9.926 24.326 -26.981 1.00 89.88 267 ALA A O 1
ATOM 2171 N N . LEU A 1 268 ? 11.037 22.581 -27.834 1.00 88.88 268 LEU A N 1
ATOM 2172 C CA . LEU A 1 268 ? 9.930 21.627 -27.665 1.00 88.88 268 LEU A CA 1
ATOM 2173 C C . LEU A 1 268 ? 9.540 21.427 -26.194 1.00 88.88 268 LEU A C 1
ATOM 2175 O O . LEU A 1 268 ? 8.354 21.286 -25.877 1.00 88.88 268 LEU A O 1
ATOM 2179 N N . PHE A 1 269 ? 10.527 21.393 -25.297 1.00 85.31 269 PHE A N 1
ATOM 2180 C CA . PHE A 1 269 ? 10.290 21.280 -23.861 1.00 85.31 269 PHE A CA 1
ATOM 2181 C C . PHE A 1 269 ? 9.639 22.551 -23.302 1.00 85.31 269 PHE A C 1
ATOM 2183 O O . PHE A 1 269 ? 8.627 22.450 -22.609 1.00 85.31 269 PHE A O 1
ATOM 2190 N N . GLN A 1 270 ? 10.163 23.730 -23.650 1.00 89.69 270 GLN A N 1
ATOM 2191 C CA . GLN A 1 270 ? 9.632 25.032 -23.232 1.00 89.69 270 GLN A CA 1
ATOM 2192 C C . GLN A 1 270 ? 8.215 25.281 -23.763 1.00 89.69 270 GLN A C 1
ATOM 2194 O O . GLN A 1 270 ? 7.361 25.764 -23.027 1.00 89.69 270 GLN A O 1
ATOM 2199 N N . ALA A 1 271 ? 7.930 24.866 -25.000 1.00 92.19 271 ALA A N 1
ATOM 2200 C CA . ALA A 1 271 ? 6.592 24.920 -25.586 1.00 92.19 271 ALA A CA 1
ATOM 2201 C C . ALA A 1 271 ? 5.597 23.933 -24.940 1.00 92.19 271 ALA A C 1
ATOM 2203 O O . ALA A 1 271 ? 4.417 23.926 -25.282 1.00 92.19 271 ALA A O 1
ATOM 2204 N N . GLY A 1 272 ? 6.048 23.055 -24.035 1.00 89.75 272 GLY A N 1
ATOM 2205 C CA . GLY A 1 272 ? 5.192 22.088 -23.345 1.00 89.75 272 GLY A CA 1
ATOM 2206 C C . GLY A 1 272 ? 4.716 20.919 -24.217 1.00 89.75 272 GLY A C 1
ATOM 2207 O O . GLY A 1 272 ? 3.897 20.114 -23.763 1.00 89.75 272 GLY A O 1
ATOM 2208 N N . MET A 1 273 ? 5.250 20.766 -25.435 1.00 89.19 273 MET A N 1
ATOM 2209 C CA . MET A 1 273 ? 4.834 19.733 -26.397 1.00 89.19 273 MET A CA 1
ATOM 2210 C C . MET A 1 273 ? 5.009 18.316 -25.840 1.00 89.19 273 MET A C 1
ATOM 2212 O O . MET A 1 273 ? 4.149 17.455 -26.020 1.00 89.19 273 MET A O 1
ATOM 2216 N N . ILE A 1 274 ? 6.077 18.087 -25.074 1.00 83.56 274 ILE A N 1
ATOM 2217 C CA . ILE A 1 274 ? 6.354 16.792 -24.433 1.00 83.56 274 ILE A CA 1
ATOM 2218 C C . ILE A 1 274 ? 5.246 16.410 -23.438 1.00 83.56 274 ILE A C 1
ATOM 2220 O O . ILE A 1 274 ? 4.854 15.243 -23.361 1.00 83.56 274 ILE A O 1
ATOM 2224 N N . ASN A 1 275 ? 4.709 17.380 -22.693 1.00 84.50 275 ASN A N 1
ATOM 2225 C CA . ASN A 1 275 ? 3.631 17.134 -21.736 1.00 84.50 275 ASN A CA 1
ATOM 2226 C C . ASN A 1 275 ? 2.312 16.824 -22.453 1.00 84.50 275 ASN A C 1
ATOM 2228 O O . ASN A 1 275 ? 1.582 15.930 -22.021 1.00 84.50 275 ASN A O 1
ATOM 2232 N N . LEU A 1 276 ? 2.030 17.517 -23.561 1.00 88.25 276 LEU A N 1
ATOM 2233 C CA . LEU A 1 276 ? 0.866 17.243 -24.406 1.00 88.25 276 LEU A CA 1
ATOM 2234 C C . LEU A 1 276 ? 0.926 15.832 -24.996 1.00 88.25 276 LEU A C 1
ATOM 2236 O O . LEU A 1 276 ? -0.023 15.066 -24.838 1.00 88.25 276 LEU A O 1
ATOM 2240 N N . TRP A 1 277 ? 2.053 15.447 -25.598 1.00 88.19 277 TRP A N 1
ATOM 2241 C CA . TRP A 1 277 ? 2.227 14.106 -26.159 1.00 88.19 277 TRP A CA 1
ATOM 2242 C C . TRP A 1 277 ? 2.117 13.015 -25.099 1.00 88.19 277 TRP A C 1
ATOM 2244 O O . TRP A 1 277 ? 1.463 12.000 -25.332 1.00 88.19 277 TRP A O 1
ATOM 2254 N N . ARG A 1 278 ? 2.689 13.230 -23.909 1.00 83.44 278 ARG A N 1
ATOM 2255 C CA . ARG A 1 278 ? 2.579 12.277 -22.797 1.00 83.44 278 ARG A CA 1
ATOM 2256 C C . ARG A 1 278 ? 1.123 12.055 -22.388 1.00 83.44 278 ARG A C 1
ATOM 2258 O O . ARG A 1 278 ? 0.695 10.906 -22.308 1.00 83.44 278 ARG A O 1
ATOM 2265 N N . LYS A 1 279 ? 0.363 13.138 -22.188 1.00 85.12 279 LYS A N 1
ATOM 2266 C CA . LYS A 1 279 ? -1.070 13.070 -21.855 1.00 85.12 279 LYS A CA 1
ATOM 2267 C C . LYS A 1 279 ? -1.872 12.389 -22.962 1.00 85.12 279 LYS A C 1
ATOM 2269 O O . LYS A 1 279 ? -2.710 11.541 -22.673 1.00 85.12 279 LYS A O 1
ATOM 2274 N N . TYR A 1 280 ? -1.589 12.717 -24.221 1.00 88.75 280 TYR A N 1
ATOM 2275 C CA . TYR A 1 280 ? -2.279 12.134 -25.369 1.00 88.75 280 TYR A CA 1
ATOM 2276 C C . TYR A 1 280 ? -2.029 10.623 -25.493 1.00 88.75 280 TYR A C 1
ATOM 2278 O O . TYR A 1 280 ? -2.971 9.849 -25.646 1.00 88.75 280 TYR A O 1
ATOM 2286 N N . ILE A 1 281 ? -0.779 10.174 -25.343 1.00 86.56 281 ILE A N 1
ATOM 2287 C CA . ILE A 1 281 ? -0.440 8.743 -25.364 1.00 86.56 281 ILE A CA 1
ATOM 2288 C C . ILE A 1 281 ? -1.123 8.004 -24.206 1.00 86.56 281 ILE A C 1
ATOM 2290 O O . ILE A 1 281 ? -1.686 6.930 -24.419 1.00 86.56 281 ILE A O 1
ATOM 2294 N N . GLN A 1 282 ? -1.108 8.573 -22.996 1.00 83.31 282 GLN A N 1
ATOM 2295 C CA . GLN A 1 282 ? -1.806 7.998 -21.839 1.00 83.31 282 GLN A CA 1
ATOM 2296 C C . GLN A 1 282 ? -3.313 7.866 -22.096 1.00 83.31 282 GLN A C 1
ATOM 2298 O O . GLN A 1 282 ? -3.893 6.810 -21.846 1.00 83.31 282 GLN A O 1
ATOM 2303 N N . PHE A 1 283 ? -3.933 8.905 -22.656 1.00 84.00 283 PHE A N 1
ATOM 2304 C CA . PHE A 1 283 ? -5.348 8.908 -23.018 1.00 84.00 283 PHE A CA 1
ATOM 2305 C C . PHE A 1 283 ? -5.694 7.796 -24.018 1.00 84.00 283 PHE A C 1
ATOM 2307 O O . PHE A 1 283 ? -6.615 7.016 -23.771 1.00 84.00 283 PHE A O 1
ATOM 2314 N N . LEU A 1 284 ? -4.918 7.654 -25.098 1.00 86.94 284 LEU A N 1
ATOM 2315 C CA . LEU A 1 284 ? -5.130 6.595 -26.092 1.00 86.94 284 LEU A CA 1
ATOM 2316 C C . LEU A 1 284 ? -5.028 5.188 -25.481 1.00 86.94 284 LEU A C 1
ATOM 2318 O O . LEU A 1 284 ? -5.835 4.311 -25.799 1.00 86.94 284 LEU A O 1
ATOM 2322 N N . ARG A 1 285 ? -4.062 4.964 -24.581 1.00 85.00 285 ARG A N 1
ATOM 2323 C CA . ARG A 1 285 ? -3.903 3.675 -23.890 1.00 85.00 285 ARG A CA 1
ATOM 2324 C C . ARG A 1 285 ? -5.082 3.363 -22.975 1.00 85.00 285 ARG A C 1
ATOM 2326 O O . ARG A 1 285 ? -5.598 2.247 -23.022 1.00 85.00 285 ARG A O 1
ATOM 2333 N N . MET A 1 286 ? -5.551 4.346 -22.207 1.00 82.38 286 MET A N 1
ATOM 2334 C CA . MET A 1 286 ? -6.713 4.182 -21.331 1.00 82.38 286 MET A CA 1
ATOM 2335 C C . MET A 1 286 ? -8.006 3.943 -22.113 1.00 82.38 286 MET A C 1
ATOM 2337 O O . MET A 1 286 ? -8.797 3.096 -21.710 1.00 82.38 286 MET A O 1
ATOM 2341 N N . ILE A 1 287 ? -8.215 4.605 -23.259 1.00 84.06 287 ILE A N 1
ATOM 2342 C CA . ILE A 1 287 ? -9.366 4.308 -24.130 1.00 84.06 287 ILE A CA 1
ATOM 2343 C C . ILE A 1 287 ? -9.331 2.853 -24.584 1.00 84.06 287 ILE A C 1
ATOM 2345 O O . ILE A 1 287 ? -10.338 2.154 -24.470 1.00 84.06 287 ILE A O 1
ATOM 2349 N N . LYS A 1 288 ? -8.177 2.385 -25.074 1.00 85.94 288 LYS A N 1
ATOM 2350 C CA . LYS A 1 288 ? -8.024 0.999 -25.522 1.00 85.94 288 LYS A CA 1
ATOM 2351 C C . LYS A 1 288 ? -8.320 0.027 -24.381 1.00 85.94 288 LYS A C 1
ATOM 2353 O O . LYS A 1 288 ? -9.114 -0.891 -24.560 1.00 85.94 288 LYS A O 1
ATOM 2358 N N . PHE A 1 289 ? -7.747 0.264 -23.205 1.00 84.06 289 PHE A N 1
ATOM 2359 C CA . PHE A 1 289 ? -7.993 -0.550 -22.018 1.00 84.06 289 PHE A CA 1
ATOM 2360 C C . PHE A 1 289 ? -9.480 -0.581 -21.631 1.00 84.06 289 PHE A C 1
ATOM 2362 O O . PHE A 1 289 ? -10.062 -1.655 -21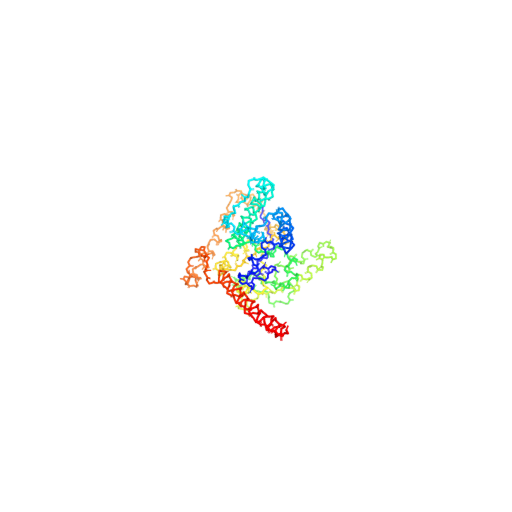.488 1.00 84.06 289 PHE A O 1
ATOM 2369 N N . ASN A 1 290 ? -10.120 0.585 -21.542 1.00 81.00 290 ASN A N 1
ATOM 2370 C CA . ASN A 1 290 ? -11.534 0.696 -21.196 1.00 81.00 290 ASN A CA 1
ATOM 2371 C C . ASN A 1 290 ? -12.428 0.019 -22.242 1.00 81.00 290 ASN A C 1
ATOM 2373 O O . ASN A 1 290 ? -13.401 -0.628 -21.877 1.00 81.00 290 ASN A O 1
ATOM 2377 N N . SER A 1 291 ? -12.108 0.134 -23.534 1.00 80.88 291 SER A N 1
ATOM 2378 C CA . SER A 1 291 ? -12.893 -0.498 -24.603 1.00 80.88 291 SER A CA 1
ATOM 2379 C C . SER A 1 291 ? -12.924 -2.025 -24.490 1.00 80.88 291 SER A C 1
ATOM 2381 O O . SER A 1 291 ? -13.970 -2.624 -24.715 1.00 80.88 291 SER A O 1
ATOM 2383 N N . VAL A 1 292 ? -11.814 -2.641 -24.065 1.00 79.50 292 VAL A N 1
ATOM 2384 C CA . VAL A 1 292 ? -11.704 -4.096 -23.879 1.00 79.50 292 VAL A CA 1
ATOM 2385 C C . VAL A 1 292 ? -12.380 -4.542 -22.580 1.00 79.50 292 VAL A C 1
ATOM 2387 O O . VAL A 1 292 ? -13.030 -5.581 -22.549 1.00 79.50 292 VAL A O 1
ATOM 2390 N N . ASN A 1 293 ? -12.274 -3.743 -21.514 1.00 73.88 293 ASN A N 1
ATOM 2391 C CA . ASN A 1 293 ? -12.722 -4.148 -20.180 1.00 73.88 293 ASN A CA 1
ATOM 2392 C C . ASN A 1 293 ? -14.112 -3.617 -19.780 1.00 73.88 293 ASN A C 1
ATOM 2394 O O . ASN A 1 293 ? -14.638 -4.031 -18.749 1.00 73.88 293 ASN A O 1
ATOM 2398 N N . ARG A 1 294 ? -14.757 -2.760 -20.585 1.00 66.69 294 ARG A N 1
ATOM 2399 C CA . ARG A 1 294 ? -16.112 -2.225 -20.321 1.00 66.69 294 ARG A CA 1
ATOM 2400 C C . ARG A 1 294 ? -17.156 -3.318 -20.075 1.00 66.69 294 ARG A C 1
ATOM 2402 O O . ARG A 1 294 ? -17.956 -3.193 -19.154 1.00 66.69 294 ARG A O 1
ATOM 2409 N N . ALA A 1 295 ? -17.11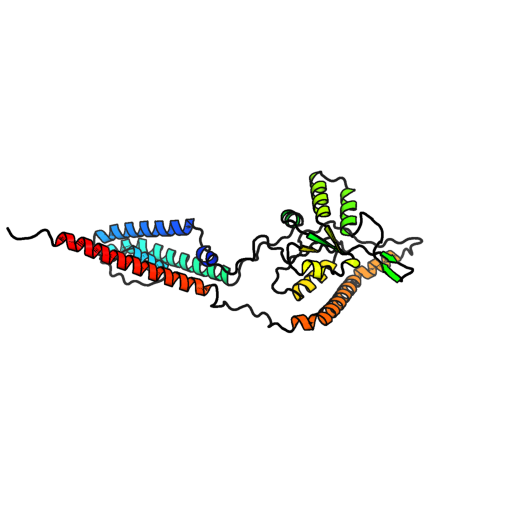0 -4.411 -20.839 1.00 60.06 295 ALA A N 1
ATOM 2410 C CA . ALA A 1 295 ? -18.032 -5.537 -20.668 1.00 60.06 295 ALA A CA 1
ATOM 2411 C C . ALA A 1 295 ? -17.869 -6.248 -19.309 1.00 60.06 295 ALA A C 1
ATOM 2413 O O . ALA A 1 295 ? -18.842 -6.758 -18.768 1.00 60.06 295 ALA A O 1
ATOM 2414 N N . SER A 1 296 ? -16.661 -6.238 -18.732 1.00 57.56 296 SER A N 1
ATOM 2415 C CA . SER A 1 296 ? -16.386 -6.843 -17.421 1.00 57.56 296 SER A CA 1
ATOM 2416 C C . SER A 1 296 ? -16.840 -5.983 -16.232 1.00 57.56 296 SER A C 1
ATOM 2418 O O . SER A 1 296 ? -17.002 -6.508 -15.134 1.00 57.56 296 SER A O 1
ATOM 2420 N N . VAL A 1 297 ? -17.064 -4.678 -16.446 1.00 55.41 297 VAL A N 1
ATOM 2421 C CA . VAL A 1 297 ? -17.381 -3.706 -15.380 1.00 55.41 297 VAL A CA 1
ATOM 2422 C C . VAL A 1 297 ? -18.853 -3.279 -15.370 1.00 55.41 297 VAL A C 1
ATOM 2424 O O . VAL A 1 297 ? -19.384 -3.014 -14.298 1.00 55.41 297 VAL A O 1
ATOM 2427 N N . ASN A 1 298 ? -19.557 -3.317 -16.509 1.00 48.03 298 ASN A N 1
ATOM 2428 C CA . ASN A 1 298 ? -20.977 -2.931 -16.628 1.00 48.03 298 ASN A CA 1
ATOM 2429 C C . ASN A 1 298 ? -21.978 -3.781 -15.807 1.00 48.03 298 ASN A C 1
ATOM 2431 O O . ASN A 1 298 ? -23.177 -3.529 -15.863 1.00 48.03 298 ASN A O 1
ATOM 2435 N N . GLY A 1 299 ? -21.521 -4.790 -15.061 1.00 48.78 299 GLY A N 1
ATOM 2436 C CA . GLY A 1 299 ? -22.364 -5.619 -14.198 1.00 48.78 299 GLY A CA 1
ATOM 2437 C C . GLY A 1 299 ? -22.494 -5.138 -12.749 1.00 48.78 299 GLY A C 1
ATOM 2438 O O . GLY A 1 299 ? -22.962 -5.923 -11.926 1.00 48.78 299 GLY A O 1
ATOM 2439 N N . ARG A 1 300 ? -22.032 -3.933 -12.380 1.00 50.28 300 ARG A N 1
ATOM 2440 C CA . ARG A 1 300 ? -22.054 -3.496 -10.9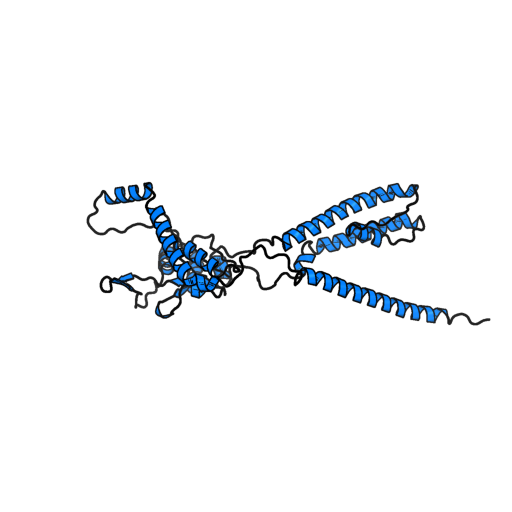74 1.00 50.28 300 ARG A CA 1
ATOM 2441 C C . ARG A 1 300 ? -22.521 -2.065 -10.772 1.00 50.28 300 ARG A C 1
ATOM 2443 O O . ARG A 1 300 ? -21.980 -1.140 -11.364 1.00 50.28 300 ARG A O 1
ATOM 2450 N N . ASP A 1 301 ? -23.498 -1.960 -9.875 1.00 45.50 301 ASP A N 1
ATOM 2451 C CA . ASP A 1 301 ? -24.092 -0.737 -9.356 1.00 45.50 301 ASP A CA 1
ATOM 2452 C C . ASP A 1 301 ? -23.027 0.251 -8.878 1.00 45.50 301 ASP A C 1
ATOM 2454 O O . ASP A 1 301 ? -22.144 -0.092 -8.083 1.00 45.50 301 ASP A O 1
ATOM 2458 N N . ASP A 1 302 ? -23.149 1.483 -9.366 1.00 42.91 302 ASP A N 1
ATOM 2459 C CA . ASP A 1 302 ? -22.346 2.622 -8.950 1.00 42.91 302 ASP A CA 1
ATOM 2460 C C . ASP A 1 302 ? -22.383 2.772 -7.426 1.00 42.91 302 ASP A C 1
ATOM 2462 O O . ASP A 1 302 ? -23.440 2.857 -6.791 1.00 42.91 302 ASP A O 1
ATOM 2466 N N . GLU A 1 303 ? -21.189 2.807 -6.843 1.00 47.72 303 GLU A N 1
ATOM 2467 C CA . GLU A 1 303 ? -20.939 2.864 -5.412 1.00 47.72 303 GLU A CA 1
ATOM 2468 C C . GLU A 1 303 ? -21.361 4.230 -4.847 1.00 47.72 303 GLU A C 1
ATOM 2470 O O . GLU A 1 303 ? -20.559 5.130 -4.603 1.00 47.72 303 GLU A O 1
ATOM 2475 N N . LYS A 1 304 ? -22.664 4.392 -4.608 1.00 46.12 304 LYS A N 1
ATOM 2476 C CA . LYS A 1 304 ? -23.147 5.293 -3.562 1.00 46.12 304 LYS A CA 1
ATOM 2477 C C . LYS A 1 304 ? -22.602 4.768 -2.238 1.00 46.12 304 LYS A C 1
ATOM 2479 O O . LYS A 1 304 ? -22.656 3.563 -1.997 1.00 46.12 304 LYS A O 1
ATOM 2484 N N . VAL A 1 305 ? -22.083 5.678 -1.408 1.00 48.88 305 VAL A N 1
ATOM 2485 C CA . VAL A 1 305 ? -21.658 5.438 -0.017 1.00 48.88 305 VAL A CA 1
ATOM 2486 C C . VAL A 1 305 ? -22.532 4.345 0.585 1.00 48.88 305 VAL A C 1
ATOM 2488 O O . VAL A 1 305 ? -23.739 4.554 0.720 1.00 48.88 305 VAL A O 1
ATOM 2491 N N . LYS A 1 306 ? -21.951 3.166 0.854 1.00 52.47 306 LYS A N 1
ATOM 2492 C CA . LYS A 1 306 ? -22.723 2.019 1.341 1.00 52.47 306 LYS A CA 1
ATOM 2493 C C . LYS A 1 306 ? -23.446 2.466 2.612 1.00 52.47 306 LYS A C 1
ATOM 2495 O O . LYS A 1 306 ? -22.767 2.791 3.589 1.00 52.47 306 LYS A O 1
ATOM 2500 N N . PRO A 1 307 ? -2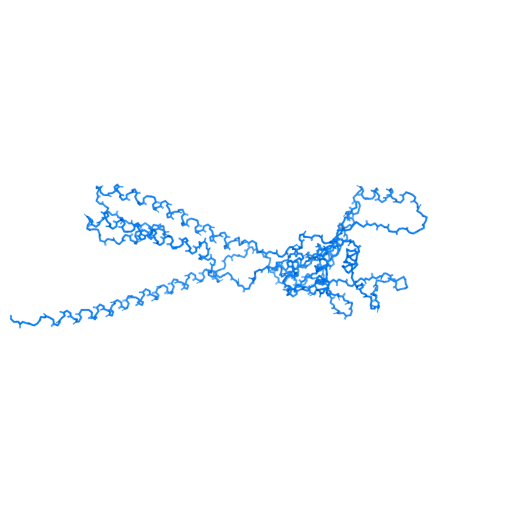4.789 2.546 2.607 1.00 52.56 307 PRO A N 1
ATOM 2501 C CA . PRO A 1 307 ? -25.519 2.934 3.798 1.00 52.56 307 PRO A CA 1
ATOM 2502 C C . PRO A 1 307 ? -25.218 1.911 4.889 1.00 52.56 307 PRO A C 1
ATOM 2504 O O . PRO A 1 307 ? -25.019 0.729 4.596 1.00 52.56 307 PRO A O 1
ATOM 2507 N N . LEU A 1 308 ? -25.167 2.372 6.138 1.00 52.75 308 LEU A N 1
ATOM 2508 C CA . LEU A 1 308 ? -24.939 1.511 7.291 1.00 52.75 308 LEU A CA 1
ATOM 2509 C C . LEU A 1 308 ? -25.978 0.375 7.272 1.00 52.75 308 LEU A C 1
ATOM 2511 O O . LEU A 1 308 ? -27.169 0.607 7.481 1.00 52.75 308 LEU A O 1
ATOM 2515 N N . GLN A 1 309 ? -25.547 -0.846 6.947 1.00 57.22 309 GLN A N 1
ATOM 2516 C CA . GLN A 1 309 ? -26.448 -1.989 6.846 1.00 57.22 309 GLN A CA 1
ATOM 2517 C C . GLN A 1 309 ? -26.790 -2.497 8.251 1.00 57.22 309 GLN A C 1
ATOM 2519 O O . GLN A 1 309 ? -25.921 -2.647 9.109 1.00 57.22 309 GLN A O 1
ATOM 2524 N N . ILE A 1 310 ? -28.074 -2.784 8.482 1.00 57.59 310 ILE A N 1
ATOM 2525 C CA . ILE A 1 310 ? -28.572 -3.377 9.737 1.00 57.59 310 ILE A CA 1
ATOM 2526 C C . ILE A 1 310 ? -27.960 -4.776 9.954 1.00 57.59 310 ILE A C 1
ATOM 2528 O O . ILE A 1 310 ? -27.706 -5.182 11.091 1.00 57.59 310 ILE A O 1
ATOM 2532 N N . GLY A 1 311 ? -27.667 -5.497 8.865 1.00 49.94 311 GLY A N 1
ATOM 2533 C CA . GLY A 1 311 ? -26.932 -6.761 8.886 1.00 49.94 311 GLY A CA 1
ATOM 2534 C C . GLY A 1 311 ? -25.437 -6.520 9.085 1.00 49.94 311 GLY A C 1
ATOM 2535 O O . GLY A 1 311 ? -24.768 -6.015 8.190 1.00 49.94 311 GLY A O 1
ATOM 2536 N N . GLY A 1 312 ? -24.921 -6.868 10.264 1.00 63.41 312 GLY A N 1
ATOM 2537 C CA . GLY A 1 312 ? -23.529 -6.635 10.655 1.00 63.41 312 GLY A CA 1
ATOM 2538 C C . GLY A 1 312 ? -23.450 -5.846 11.958 1.00 63.41 312 GLY A C 1
ATOM 2539 O O . GLY A 1 312 ? -23.766 -6.377 13.022 1.00 63.41 312 GLY A O 1
ATOM 2540 N N . ASN A 1 313 ? -23.066 -4.572 11.882 1.00 58.19 313 ASN A N 1
ATOM 2541 C CA . ASN A 1 313 ? -22.623 -3.768 13.032 1.00 58.19 313 ASN A CA 1
ATOM 2542 C C . ASN A 1 313 ? -23.704 -3.613 14.103 1.00 58.19 313 ASN A C 1
ATOM 2544 O O . ASN A 1 313 ? -23.431 -3.765 15.291 1.00 58.19 313 ASN A O 1
ATOM 2548 N N . PHE A 1 314 ? -24.941 -3.342 13.681 1.00 65.25 314 PHE A N 1
ATOM 2549 C CA . PHE A 1 314 ? -26.053 -3.107 14.603 1.00 65.25 314 PHE A CA 1
ATOM 2550 C C . PHE A 1 314 ? -26.618 -4.407 15.188 1.00 65.25 314 PHE A C 1
ATOM 2552 O O . PHE A 1 314 ? -27.095 -4.418 16.321 1.00 65.25 314 PHE A O 1
ATOM 2559 N N . SER A 1 315 ? -26.510 -5.523 14.457 1.00 68.56 315 SER A N 1
ATOM 2560 C CA . SER A 1 315 ? -26.970 -6.838 14.929 1.00 68.56 315 SER A CA 1
ATOM 2561 C C . SER A 1 315 ? -26.257 -7.289 16.211 1.00 68.56 315 SER A C 1
ATOM 2563 O O . SER A 1 315 ? -26.871 -7.895 17.086 1.00 68.56 315 SER A O 1
ATOM 2565 N N . VAL A 1 316 ? -24.990 -6.896 16.379 1.00 71.38 316 VAL A N 1
ATOM 2566 C CA . VAL A 1 316 ? -24.187 -7.212 17.567 1.00 71.38 316 VAL A CA 1
ATOM 2567 C C . VAL A 1 316 ? -24.763 -6.592 18.841 1.00 71.38 316 VAL A C 1
ATOM 2569 O O . VAL A 1 316 ? -24.773 -7.243 19.884 1.00 71.38 316 VAL A O 1
ATOM 2572 N N . VAL A 1 317 ? -25.300 -5.370 18.765 1.00 75.44 317 VAL A N 1
ATOM 2573 C CA . VAL A 1 317 ? -25.933 -4.700 19.915 1.00 75.44 317 VAL A CA 1
ATOM 2574 C C . VAL A 1 317 ? -27.166 -5.481 20.380 1.00 75.44 317 VAL A C 1
ATOM 2576 O O . VAL A 1 317 ? -27.357 -5.678 21.581 1.00 75.44 317 VAL A O 1
ATOM 2579 N N . PHE A 1 318 ? -27.963 -5.999 19.441 1.00 80.56 318 PHE A N 1
ATOM 2580 C CA . PHE A 1 318 ? -29.127 -6.832 19.756 1.00 80.56 318 PHE A CA 1
ATOM 2581 C C . PHE A 1 318 ? -28.738 -8.184 20.370 1.00 80.56 318 PHE A C 1
ATOM 2583 O O . PHE A 1 318 ? -29.404 -8.644 21.302 1.00 80.56 318 PHE A O 1
ATOM 2590 N N . TYR A 1 319 ? -27.641 -8.803 19.918 1.00 82.25 319 TYR A N 1
ATOM 2591 C CA . TYR A 1 319 ? -27.113 -10.014 20.557 1.00 82.25 319 TYR A CA 1
ATOM 2592 C C . TYR A 1 319 ? -26.661 -9.750 21.994 1.00 82.25 319 TYR A C 1
ATOM 2594 O O . TYR A 1 319 ? -26.997 -10.518 22.893 1.00 82.25 319 TYR A O 1
ATOM 2602 N N . LEU A 1 320 ? -25.968 -8.637 22.236 1.00 80.25 320 LEU A N 1
ATOM 2603 C CA . LEU A 1 320 ? -25.535 -8.233 23.573 1.00 80.25 320 LEU A CA 1
ATOM 2604 C C . LEU A 1 320 ? -26.711 -8.011 24.523 1.00 80.25 320 LEU A C 1
ATOM 2606 O O . LEU A 1 320 ? -26.708 -8.515 25.645 1.00 80.25 320 LEU A O 1
ATOM 2610 N N . LEU A 1 321 ? -27.730 -7.287 24.055 1.00 85.25 321 LEU A N 1
ATOM 2611 C CA . LEU A 1 321 ? -28.955 -7.065 24.814 1.00 85.25 321 LEU A CA 1
ATOM 2612 C C . LEU A 1 321 ? -29.619 -8.399 25.175 1.00 85.25 321 LEU A C 1
ATOM 2614 O O . LEU A 1 321 ? -30.015 -8.601 26.320 1.00 85.25 321 LEU A O 1
ATOM 2618 N N . SER A 1 322 ? -29.679 -9.331 24.223 1.00 85.38 322 SER A N 1
ATOM 2619 C CA . SER A 1 322 ? -30.254 -10.661 24.439 1.00 85.38 322 SER A CA 1
ATOM 2620 C C . SER A 1 322 ? -29.473 -11.456 25.492 1.00 85.38 322 SER A C 1
ATOM 2622 O O . SER A 1 322 ? -30.075 -12.022 26.403 1.00 85.38 322 SER A O 1
ATOM 2624 N N . ILE A 1 323 ? -28.136 -11.445 25.428 1.00 88.06 323 ILE A N 1
ATOM 2625 C CA . ILE A 1 323 ? -27.266 -12.097 26.422 1.00 88.06 323 ILE A CA 1
ATOM 2626 C C . ILE A 1 323 ? -27.470 -11.484 27.813 1.00 88.06 323 ILE A C 1
ATOM 2628 O O . ILE A 1 323 ? -27.597 -12.217 28.792 1.00 88.06 323 ILE A O 1
ATOM 2632 N N . LEU A 1 324 ? -27.541 -10.153 27.909 1.00 88.12 324 LEU A N 1
ATOM 2633 C CA . LEU A 1 324 ? -27.768 -9.449 29.174 1.00 88.12 324 LEU A CA 1
ATOM 2634 C C . LEU A 1 324 ? -29.135 -9.778 29.777 1.00 88.12 324 LEU A C 1
ATOM 2636 O O . LEU A 1 324 ? -29.224 -10.007 30.980 1.00 88.12 324 LEU A O 1
ATOM 2640 N N . ILE A 1 325 ? -30.188 -9.852 28.960 1.00 90.56 325 ILE A N 1
ATOM 2641 C CA . ILE A 1 325 ? -31.519 -10.263 29.419 1.00 90.56 325 ILE A CA 1
ATOM 2642 C C . ILE A 1 325 ? -31.460 -11.684 29.984 1.00 90.56 325 ILE A C 1
ATOM 2644 O O . ILE A 1 325 ? -31.905 -11.907 31.110 1.00 90.56 325 ILE A O 1
ATOM 2648 N N . VAL A 1 326 ? -30.854 -12.628 29.257 1.00 91.94 326 VAL A N 1
ATOM 2649 C CA . VAL A 1 326 ? -30.700 -14.015 29.723 1.00 91.94 326 VAL A CA 1
ATOM 2650 C C . VAL A 1 326 ? -29.927 -14.061 31.042 1.00 91.94 326 VAL A C 1
ATOM 2652 O O . VAL A 1 326 ? -30.388 -14.682 32.000 1.00 91.94 326 VAL A O 1
ATOM 2655 N N . PHE A 1 327 ? -28.811 -13.341 31.146 1.00 92.19 327 PHE A N 1
ATOM 2656 C CA . PHE A 1 327 ? -28.027 -13.259 32.377 1.00 92.19 327 PHE A CA 1
ATOM 2657 C C . PHE A 1 327 ? -28.842 -12.699 33.553 1.00 92.19 327 PHE A C 1
ATOM 2659 O O . PHE A 1 327 ? -28.880 -13.310 34.620 1.00 92.19 327 PHE A O 1
ATOM 2666 N N . CYS A 1 328 ? -29.563 -11.593 33.359 1.00 90.31 328 CYS A N 1
ATOM 2667 C CA . CYS A 1 328 ? -30.429 -11.010 34.385 1.00 90.31 328 CYS A CA 1
ATOM 2668 C C . CYS A 1 328 ? -31.532 -11.983 34.828 1.00 90.31 328 CYS A C 1
ATOM 2670 O O . CYS A 1 328 ? -31.791 -12.114 36.025 1.00 90.31 328 CYS A O 1
ATOM 2672 N N . THR A 1 329 ? -32.153 -12.710 33.892 1.00 89.69 329 THR A N 1
ATOM 2673 C CA . THR A 1 329 ? -33.155 -13.730 34.242 1.00 89.69 329 THR A CA 1
ATOM 2674 C C . THR A 1 329 ? -32.551 -14.900 35.016 1.00 89.69 329 THR A C 1
ATOM 2676 O O . THR A 1 329 ? -33.178 -15.389 35.956 1.00 89.69 329 THR A O 1
ATOM 2679 N N . ALA A 1 330 ? -31.322 -15.312 34.689 1.00 89.50 330 ALA A N 1
ATOM 2680 C CA . ALA A 1 330 ? -30.611 -16.364 35.407 1.00 89.50 330 ALA A CA 1
ATOM 2681 C C . ALA A 1 330 ? -30.279 -15.938 36.845 1.00 89.50 330 ALA A C 1
ATOM 2683 O O . ALA A 1 330 ? -30.551 -16.691 37.779 1.00 89.50 330 ALA A O 1
ATOM 2684 N N . VAL A 1 331 ? -29.775 -14.713 37.039 1.00 90.62 331 VAL A N 1
ATOM 2685 C CA . VAL A 1 331 ? -29.510 -14.142 38.371 1.00 90.62 331 VAL A CA 1
ATOM 2686 C C . VAL A 1 331 ? -30.797 -14.049 39.190 1.00 90.62 331 VAL A C 1
ATOM 2688 O O . VAL A 1 331 ? -30.816 -14.474 40.342 1.00 90.62 331 VAL A O 1
ATOM 2691 N N . PHE A 1 332 ? -31.895 -13.579 38.594 1.00 87.44 332 PHE A N 1
ATOM 2692 C CA . PHE A 1 332 ? -33.193 -13.520 39.267 1.00 87.44 332 PHE A CA 1
ATOM 2693 C C . PHE A 1 332 ? -33.704 -14.910 39.681 1.00 87.44 332 PHE A C 1
ATOM 2695 O O . PHE A 1 332 ? -34.196 -15.096 40.796 1.00 87.44 332 PHE A O 1
ATOM 2702 N N . CYS A 1 333 ? -33.566 -15.913 38.808 1.00 88.38 333 CYS A N 1
ATOM 2703 C CA . CYS A 1 333 ? -33.919 -17.294 39.138 1.00 88.38 333 CYS A CA 1
ATOM 2704 C C . CYS A 1 333 ? -33.052 -17.835 40.282 1.00 88.38 333 CYS A C 1
ATOM 2706 O O . CYS A 1 333 ? -33.575 -18.463 41.203 1.00 88.38 333 CYS A O 1
ATOM 2708 N N . PHE A 1 334 ? -31.750 -17.553 40.253 1.00 90.25 334 PHE A N 1
ATOM 2709 C CA . PHE A 1 334 ? -30.806 -17.952 41.291 1.00 90.25 334 PHE A CA 1
ATOM 2710 C C . PHE A 1 334 ? -31.136 -17.310 42.648 1.00 90.25 334 PHE A C 1
ATOM 2712 O O . PHE A 1 334 ? -31.213 -18.012 43.657 1.00 90.25 334 PHE A O 1
ATOM 2719 N N . GLU A 1 335 ? -31.442 -16.010 42.673 1.00 89.69 335 GLU A N 1
ATOM 2720 C CA . GLU A 1 335 ? -31.896 -15.293 43.871 1.00 89.69 335 GLU A CA 1
ATOM 2721 C C . GLU A 1 335 ? -33.196 -15.893 44.431 1.00 89.69 335 GLU A C 1
ATOM 2723 O O . GLU A 1 335 ? -33.310 -16.137 45.631 1.00 89.69 335 GLU A O 1
ATOM 2728 N N . ARG A 1 336 ? -34.169 -16.217 43.567 1.00 82.44 336 ARG A N 1
ATOM 2729 C CA . ARG A 1 336 ? -35.427 -16.884 43.953 1.00 82.44 336 ARG A CA 1
ATOM 2730 C C . ARG A 1 336 ? -35.198 -18.262 44.576 1.00 82.44 336 ARG A C 1
ATOM 2732 O O . ARG A 1 336 ? -35.924 -18.632 45.502 1.00 82.44 336 ARG A O 1
ATOM 2739 N N . ILE A 1 337 ? -34.232 -19.027 44.068 1.00 84.50 337 ILE A N 1
ATOM 2740 C CA . ILE A 1 337 ? -33.876 -20.348 44.599 1.00 84.50 337 ILE A CA 1
ATOM 2741 C C . ILE A 1 337 ? -33.221 -20.192 45.977 1.00 84.50 337 ILE A C 1
ATOM 2743 O O . ILE A 1 337 ? -33.695 -20.794 46.940 1.00 84.50 337 ILE A O 1
ATOM 2747 N N . LEU A 1 338 ? -32.214 -19.326 46.106 1.00 78.62 338 LEU A N 1
ATOM 2748 C CA . LEU A 1 338 ? -31.547 -19.028 47.381 1.00 78.62 338 LEU A CA 1
ATOM 2749 C C . LEU A 1 338 ? -32.506 -18.461 48.433 1.00 78.62 338 LEU A C 1
ATOM 2751 O O . LEU A 1 338 ? -32.499 -18.906 49.579 1.00 78.62 338 LEU A O 1
ATOM 2755 N N . GLY A 1 339 ? -33.393 -17.545 48.045 1.00 73.62 339 GLY A N 1
ATOM 2756 C CA . GLY A 1 339 ? -34.408 -16.976 48.931 1.00 73.62 339 GLY A CA 1
ATOM 2757 C C . GLY A 1 339 ? -35.425 -18.009 49.429 1.00 73.62 339 GLY A C 1
ATOM 2758 O O . GLY A 1 339 ? -35.893 -17.913 50.563 1.00 73.62 339 GLY A O 1
ATOM 2759 N N . ARG A 1 340 ? -35.741 -19.041 48.631 1.00 65.44 340 ARG A N 1
ATOM 2760 C CA . ARG A 1 340 ? -36.558 -20.186 49.081 1.00 65.44 340 ARG A CA 1
ATOM 2761 C C . ARG A 1 340 ? -35.809 -21.102 50.050 1.00 65.44 340 ARG A C 1
ATOM 2763 O O . ARG A 1 340 ? -36.448 -21.652 50.943 1.00 65.44 340 ARG A O 1
ATOM 2770 N N . PHE A 1 341 ? -34.495 -21.257 49.898 1.00 59.03 341 PHE A N 1
ATOM 2771 C CA . PHE A 1 341 ? -33.669 -22.011 50.846 1.00 59.03 341 PHE A CA 1
ATOM 2772 C C . PHE A 1 341 ? -33.504 -21.272 52.181 1.00 59.03 341 PHE A C 1
ATOM 2774 O O . PHE A 1 341 ? -33.674 -21.888 53.228 1.00 59.03 341 PHE A O 1
ATOM 2781 N N . GLY A 1 342 ? -33.291 -19.952 52.164 1.00 56.81 342 GLY A N 1
ATOM 2782 C CA . GLY A 1 342 ? -33.221 -19.140 53.386 1.00 56.81 342 GLY A CA 1
ATOM 2783 C C . GLY A 1 342 ? -34.529 -19.144 54.186 1.00 56.81 342 GLY A C 1
ATOM 2784 O O . GLY A 1 342 ? -34.516 -19.331 55.398 1.00 56.81 342 GLY A O 1
ATOM 2785 N N . ARG A 1 343 ? -35.680 -19.049 53.505 1.00 53.09 343 ARG A N 1
ATOM 2786 C CA . ARG A 1 343 ? -36.999 -19.022 54.163 1.00 53.09 343 ARG A CA 1
ATOM 2787 C C . ARG A 1 343 ? -37.435 -20.380 54.738 1.00 53.09 343 ARG A C 1
ATOM 2789 O O . ARG A 1 343 ? -38.269 -20.414 55.632 1.00 53.09 343 ARG A O 1
ATOM 2796 N N . LYS A 1 344 ? -36.873 -21.501 54.262 1.00 50.34 344 LYS A N 1
ATOM 2797 C CA . LYS A 1 344 ? -37.108 -22.832 54.857 1.00 50.34 344 LYS A CA 1
ATOM 2798 C C . LYS A 1 344 ? -36.385 -23.030 56.194 1.00 50.34 344 LYS A C 1
ATOM 2800 O O . LYS A 1 344 ? -36.852 -23.834 56.991 1.00 50.34 344 LYS A O 1
ATOM 2805 N N . ASN A 1 345 ? -35.313 -22.282 56.461 1.00 47.53 345 ASN A N 1
ATOM 2806 C CA . ASN A 1 345 ? -34.567 -22.386 57.718 1.00 47.53 345 ASN A CA 1
ATOM 2807 C C . ASN A 1 345 ? -35.143 -21.507 58.846 1.00 47.53 345 ASN A C 1
ATOM 2809 O O . ASN A 1 345 ? -34.900 -21.805 60.009 1.00 47.53 345 ASN A O 1
ATOM 2813 N N . GLU A 1 346 ? -35.945 -20.479 58.542 1.00 44.97 346 GLU A N 1
ATOM 2814 C CA . GLU A 1 346 ? -36.632 -19.670 59.572 1.00 44.97 346 GLU A CA 1
ATOM 2815 C C . GLU A 1 346 ? -37.944 -20.301 60.078 1.00 44.97 346 GLU A C 1
ATOM 2817 O O . GLU A 1 346 ? -38.362 -20.029 61.198 1.00 44.97 346 GLU A O 1
ATOM 2822 N N . VAL A 1 347 ? -38.583 -21.189 59.307 1.00 45.44 347 VAL A N 1
ATOM 2823 C CA . VAL A 1 347 ? -39.873 -21.811 59.690 1.00 45.44 347 VAL A CA 1
ATOM 2824 C C . VAL A 1 347 ? -39.702 -22.990 60.672 1.00 45.44 347 VAL A C 1
ATOM 2826 O O . VAL A 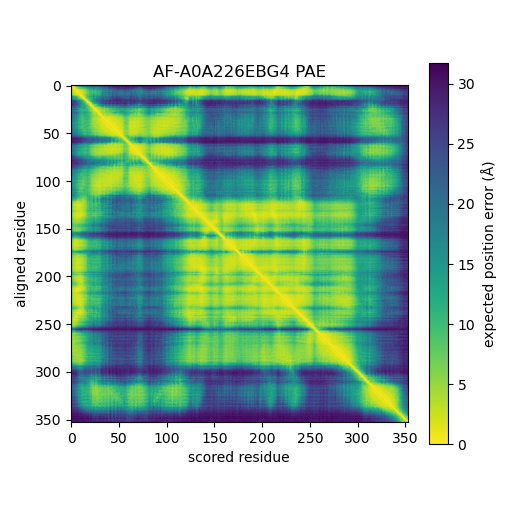1 347 ? -40.686 -23.506 61.186 1.00 45.44 347 VAL A O 1
ATOM 2829 N N . ILE A 1 348 ? -38.469 -23.404 60.992 1.00 48.03 348 ILE A N 1
ATOM 2830 C CA . ILE A 1 348 ? -38.201 -24.556 61.880 1.00 48.03 348 ILE A CA 1
ATOM 2831 C C . ILE A 1 348 ? -37.905 -24.132 63.339 1.00 48.03 348 ILE A C 1
ATOM 2833 O O . ILE A 1 348 ? -37.806 -24.986 64.212 1.00 48.03 348 ILE A O 1
ATOM 2837 N N . LEU A 1 349 ? -37.829 -22.832 63.657 1.00 40.66 349 LEU A N 1
ATOM 2838 C CA . LEU A 1 349 ? -37.376 -22.356 64.980 1.00 40.66 349 LEU A CA 1
ATOM 2839 C C . LEU A 1 349 ? -38.462 -21.795 65.916 1.00 40.66 349 LEU A C 1
ATOM 2841 O O . LEU A 1 349 ? -38.128 -21.109 66.874 1.00 40.66 349 LEU A O 1
ATOM 2845 N N . PHE A 1 350 ? -39.736 -22.130 65.694 1.00 43.06 350 PHE A N 1
ATOM 2846 C CA . PHE A 1 350 ? -40.774 -22.001 66.727 1.00 43.06 350 PHE A CA 1
ATOM 2847 C C . PHE A 1 350 ? -41.841 -23.103 66.609 1.00 43.06 350 PHE A C 1
ATOM 2849 O O . PHE A 1 350 ? -42.802 -22.956 65.851 1.00 43.06 350 PHE A O 1
ATOM 2856 N N . PRO A 1 351 ? -41.741 -24.175 67.411 1.00 34.72 351 PRO A N 1
ATOM 2857 C CA . PRO A 1 351 ? -42.883 -24.764 68.082 1.00 34.72 351 PRO A CA 1
ATOM 2858 C C . PRO A 1 351 ? -42.918 -24.314 69.550 1.00 34.72 351 PRO A C 1
ATOM 2860 O O . PRO A 1 351 ? -41.888 -24.084 70.180 1.00 34.72 351 PRO A O 1
ATOM 2863 N N . MET A 1 352 ? -44.146 -24.144 70.026 1.00 37.12 352 MET A N 1
ATOM 2864 C CA . MET A 1 352 ? -44.543 -23.734 71.368 1.00 37.12 352 MET A CA 1
ATOM 2865 C C . MET A 1 352 ? -43.911 -24.604 72.461 1.00 37.12 352 MET A C 1
ATOM 2867 O O . MET A 1 352 ? -44.003 -25.826 72.390 1.00 37.12 352 MET A O 1
ATOM 2871 N N . GLU A 1 353 ? -43.253 -23.919 73.394 1.00 34.81 353 GLU A N 1
ATOM 2872 C CA . GLU A 1 353 ? -43.204 -24.082 74.858 1.00 34.81 353 GLU A CA 1
ATOM 2873 C C . GLU A 1 353 ? -44.120 -23.119 75.622 1.00 34.81 353 GLU A C 1
ATOM 2875 O O . GLU A 1 353 ? -43.575 -22.024 75.903 1.00 34.81 353 GLU A O 1
#